Protein AF-K1U4J0-F1 (afdb_monomer)

pLDDT: mean 84.81, std 13.86, range [31.2, 97.44]

Structure (mmCIF, N/CA/C/O backbone):
data_AF-K1U4J0-F1
#
_entry.id   AF-K1U4J0-F1
#
loop_
_atom_site.group_PDB
_atom_site.id
_atom_site.type_symbol
_atom_site.label_atom_id
_atom_site.label_alt_id
_atom_site.label_comp_id
_atom_site.label_asym_id
_atom_site.label_entity_id
_atom_site.label_seq_id
_atom_site.pdbx_PDB_ins_code
_atom_site.Cartn_x
_atom_site.Cartn_y
_atom_site.Cartn_z
_atom_site.occupancy
_atom_site.B_iso_or_equiv
_atom_site.auth_seq_id
_atom_site.auth_comp_id
_atom_site.auth_asym_id
_atom_site.auth_atom_id
_atom_site.pdbx_PDB_model_num
ATOM 1 N N . MET A 1 1 ? -18.553 -12.440 -24.666 1.00 35.75 1 MET A N 1
ATOM 2 C CA . MET A 1 1 ? -19.115 -11.118 -25.011 1.00 35.75 1 MET A CA 1
ATOM 3 C C . MET A 1 1 ? -19.117 -10.338 -23.705 1.00 35.75 1 MET A C 1
ATOM 5 O O . MET A 1 1 ? -19.821 -10.775 -22.816 1.00 35.75 1 MET A O 1
ATOM 9 N N . GLU A 1 2 ? -18.285 -9.355 -23.388 1.00 31.20 2 GLU A N 1
ATOM 10 C CA . GLU A 1 2 ? -17.299 -8.506 -24.063 1.00 31.20 2 GLU A CA 1
ATOM 11 C C . GLU A 1 2 ? -16.023 -8.535 -23.201 1.00 31.20 2 GLU A C 1
ATOM 13 O O . GLU A 1 2 ? -16.055 -8.133 -22.043 1.00 31.20 2 GLU A O 1
ATOM 18 N N . THR A 1 3 ? -14.895 -9.012 -23.726 1.00 36.88 3 THR A N 1
ATOM 19 C CA . THR A 1 3 ? -13.578 -8.760 -23.119 1.00 36.88 3 THR A CA 1
ATOM 20 C C . THR A 1 3 ? -13.053 -7.450 -23.689 1.00 36.88 3 THR A C 1
ATOM 22 O O . THR A 1 3 ? -12.068 -7.409 -24.423 1.00 36.88 3 THR A O 1
ATOM 25 N N . THR A 1 4 ? -13.721 -6.345 -23.367 1.00 39.62 4 THR A N 1
ATOM 26 C CA . THR A 1 4 ? -13.048 -5.049 -23.341 1.00 39.62 4 THR A CA 1
ATOM 27 C C . THR A 1 4 ? -12.045 -5.138 -22.199 1.00 39.62 4 THR A C 1
ATOM 29 O O . THR A 1 4 ? -12.326 -4.788 -21.055 1.00 39.62 4 THR A O 1
ATOM 32 N N . LEU A 1 5 ? -10.861 -5.685 -22.504 1.00 46.03 5 LEU A N 1
ATOM 33 C CA . LEU A 1 5 ? -9.638 -5.342 -21.797 1.00 46.03 5 LEU A CA 1
ATOM 34 C C . LEU A 1 5 ? -9.670 -3.821 -21.704 1.00 46.03 5 LEU A C 1
ATOM 36 O O . LEU A 1 5 ? -9.449 -3.135 -22.702 1.00 46.03 5 LEU A O 1
ATOM 40 N N . ASN A 1 6 ? -10.034 -3.295 -20.535 1.00 47.97 6 ASN A N 1
ATOM 41 C CA . ASN A 1 6 ? -9.838 -1.897 -20.201 1.00 47.97 6 ASN A CA 1
ATOM 42 C C . ASN A 1 6 ? -8.319 -1.700 -20.181 1.00 47.97 6 ASN A C 1
ATOM 44 O O . ASN A 1 6 ? -7.683 -1.698 -19.125 1.00 47.97 6 ASN A O 1
ATOM 48 N N . ASN A 1 7 ? -7.728 -1.599 -21.373 1.00 54.22 7 ASN A N 1
ATOM 49 C CA . ASN A 1 7 ? -6.376 -1.145 -21.629 1.00 54.22 7 ASN A CA 1
ATOM 50 C C . ASN A 1 7 ? -6.365 0.337 -21.260 1.00 54.22 7 ASN A C 1
ATOM 52 O O . ASN A 1 7 ? -6.353 1.220 -22.114 1.00 54.22 7 ASN A O 1
ATOM 56 N N . LYS A 1 8 ? -6.455 0.624 -19.959 1.00 61.53 8 LYS A N 1
ATOM 57 C CA . LYS A 1 8 ? -6.056 1.920 -19.440 1.00 61.53 8 LYS A CA 1
ATOM 58 C C . LYS A 1 8 ? -4.558 1.996 -19.662 1.00 61.53 8 LYS A C 1
ATOM 60 O O . LYS A 1 8 ? -3.786 1.387 -18.932 1.00 61.53 8 LYS A O 1
ATOM 65 N N . PHE A 1 9 ? -4.183 2.720 -20.700 1.00 78.62 9 PHE A N 1
ATOM 66 C CA . PHE A 1 9 ? -2.838 3.231 -20.856 1.00 78.62 9 PHE A CA 1
ATOM 67 C C . PHE A 1 9 ? -2.537 4.163 -19.684 1.00 78.62 9 PHE A C 1
ATOM 69 O O . PHE A 1 9 ? -3.413 4.917 -19.244 1.00 78.62 9 PHE A O 1
ATOM 76 N N . PHE A 1 10 ? -1.317 4.102 -19.162 1.00 84.88 10 PHE A N 1
ATOM 77 C CA . PHE A 1 10 ? -0.914 5.003 -18.094 1.00 84.88 10 PHE A CA 1
ATOM 78 C C . PHE A 1 10 ? -0.383 6.309 -18.684 1.00 84.88 10 PHE A C 1
ATOM 80 O O . PHE A 1 10 ? 0.575 6.319 -19.446 1.00 84.88 10 PHE A O 1
ATOM 87 N N . ASP A 1 11 ? -0.960 7.431 -18.263 1.00 85.25 11 ASP A N 1
ATOM 88 C CA . ASP A 1 11 ? -0.464 8.774 -18.569 1.00 85.25 11 ASP A CA 1
ATOM 89 C C . ASP A 1 11 ? 0.007 9.511 -17.300 1.00 85.25 11 ASP A C 1
ATOM 91 O O . ASP A 1 11 ? -0.717 10.307 -16.690 1.00 85.25 11 ASP A O 1
ATOM 95 N N . PHE A 1 12 ? 1.249 9.228 -16.890 1.00 86.44 12 PHE A N 1
ATOM 96 C CA . PHE A 1 12 ? 1.871 9.880 -15.729 1.00 86.44 12 PHE A CA 1
ATOM 97 C C . PHE A 1 12 ? 2.374 11.305 -16.022 1.00 86.44 12 PHE A C 1
ATOM 99 O O . PHE A 1 12 ? 2.827 12.007 -15.109 1.00 86.44 12 PHE A O 1
ATOM 106 N N . GLU A 1 13 ? 2.301 11.749 -17.280 1.00 83.06 13 GLU A N 1
ATOM 107 C CA . GLU A 1 13 ? 2.591 13.132 -17.665 1.00 83.06 13 GLU A CA 1
ATOM 108 C C . GLU A 1 13 ? 1.403 14.034 -17.330 1.00 83.06 13 GLU A C 1
ATOM 110 O O . GLU A 1 13 ? 1.594 15.120 -16.768 1.00 83.06 13 GLU A O 1
ATOM 115 N N . LYS A 1 14 ? 0.183 13.546 -17.592 1.00 85.88 14 LYS A N 1
ATOM 116 C CA . LYS A 1 14 ? -1.076 14.231 -17.282 1.00 85.88 14 LYS A CA 1
ATOM 117 C C . LYS A 1 14 ? -1.431 14.183 -15.796 1.00 85.88 14 LYS A C 1
ATOM 119 O O . LYS A 1 14 ? -1.853 15.199 -15.245 1.00 85.88 14 LYS A O 1
ATOM 124 N N . ALA A 1 15 ? -1.257 13.035 -15.139 1.00 87.62 15 ALA A N 1
ATOM 125 C CA . ALA A 1 15 ? -1.583 12.865 -13.724 1.00 87.62 15 ALA A CA 1
ATOM 126 C C . ALA A 1 15 ? -0.438 12.200 -12.955 1.00 87.62 15 ALA A C 1
ATOM 128 O O . ALA A 1 15 ? 0.022 11.116 -13.295 1.00 87.62 15 ALA A O 1
ATOM 129 N N . LYS A 1 16 ? -0.001 12.821 -11.851 1.00 89.19 16 LYS A N 1
ATOM 130 C CA . LYS A 1 16 ? 1.068 12.253 -11.009 1.00 89.19 16 LYS A CA 1
ATOM 131 C C . LYS A 1 16 ? 0.661 10.943 -10.333 1.00 89.19 16 LYS A C 1
ATOM 133 O O . LYS A 1 16 ? 1.538 10.182 -9.946 1.00 89.19 16 LYS A O 1
ATOM 138 N N . VAL A 1 17 ? -0.635 10.708 -10.162 1.00 92.44 17 VAL A N 1
ATOM 139 C CA . VAL A 1 17 ? -1.198 9.511 -9.538 1.00 92.44 17 VAL A CA 1
ATOM 140 C C . VAL A 1 17 ? -2.169 8.879 -10.518 1.00 92.44 17 VAL A C 1
ATOM 142 O O . VAL A 1 17 ? -2.976 9.589 -11.118 1.00 92.44 17 VAL A O 1
ATOM 145 N N . GLN A 1 18 ? -2.087 7.562 -10.675 1.00 92.81 18 GLN A N 1
ATOM 146 C CA . GLN A 1 18 ? -3.020 6.806 -11.500 1.00 92.81 18 GLN A CA 1
ATOM 147 C C . GLN A 1 18 ? -3.462 5.535 -10.800 1.00 92.81 18 GLN A C 1
ATOM 149 O O . GLN A 1 18 ? -2.639 4.741 -10.344 1.00 92.81 18 GLN A O 1
ATOM 154 N N . THR A 1 19 ? -4.776 5.359 -10.749 1.00 92.88 19 THR A N 1
ATOM 155 C CA . THR A 1 19 ? -5.436 4.171 -10.218 1.00 92.88 19 THR A CA 1
ATOM 156 C C . THR A 1 19 ? -5.349 3.024 -11.220 1.00 92.88 19 THR A C 1
ATOM 158 O O . THR A 1 19 ? -5.542 3.233 -12.423 1.00 92.88 19 THR A O 1
ATOM 161 N N . LEU A 1 20 ? -5.099 1.816 -10.727 1.00 93.38 20 LEU A N 1
ATOM 162 C CA . LEU A 1 20 ? -4.977 0.593 -11.515 1.00 93.38 20 LEU A CA 1
ATOM 163 C C . LEU A 1 20 ? -5.610 -0.599 -10.795 1.00 93.38 20 LEU A C 1
ATOM 165 O O . LEU 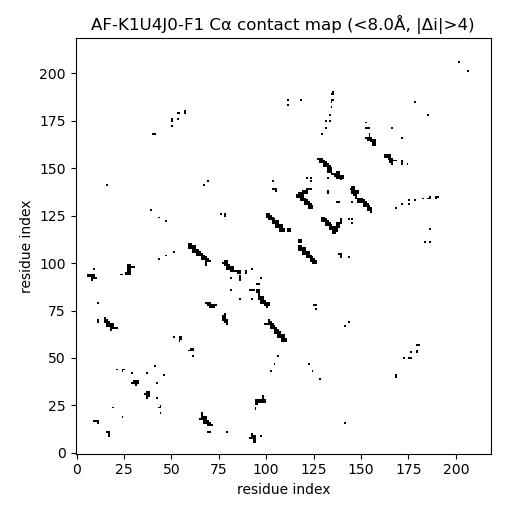A 1 20 ? -5.779 -0.582 -9.580 1.00 93.38 20 LEU A O 1
ATOM 169 N N . SER A 1 21 ? -5.954 -1.643 -11.544 1.00 92.69 21 SER A N 1
ATOM 170 C CA . SER A 1 21 ? -6.406 -2.914 -10.968 1.00 92.69 21 SER A CA 1
ATOM 171 C C . SER A 1 21 ? -5.230 -3.834 -10.620 1.00 92.69 21 SER A C 1
ATOM 173 O O . SER A 1 21 ? -4.111 -3.655 -11.108 1.00 92.69 21 SER A O 1
ATOM 175 N N . LEU A 1 22 ? -5.484 -4.866 -9.807 1.00 91.81 22 LEU A N 1
ATOM 176 C CA . LEU A 1 22 ? -4.489 -5.910 -9.52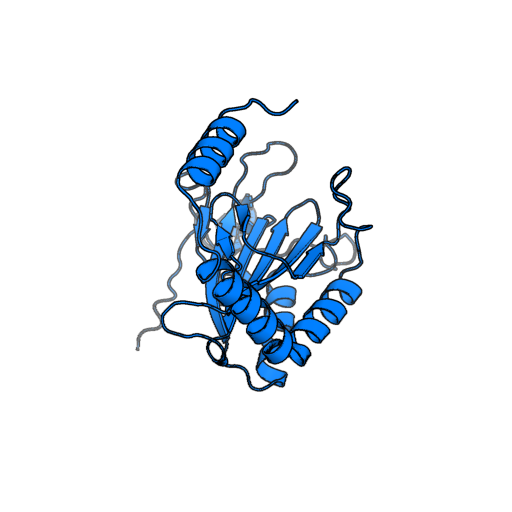8 1.00 91.81 22 L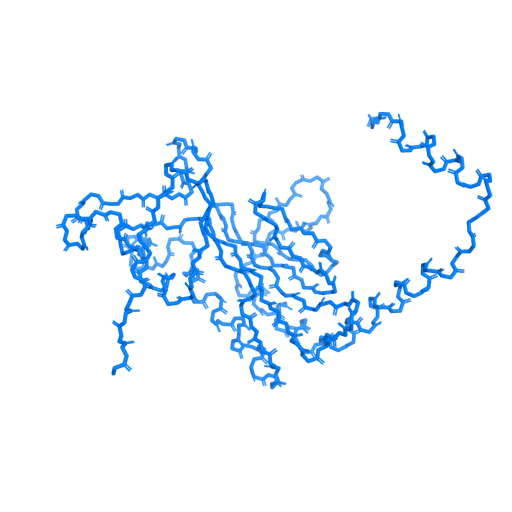EU A CA 1
ATOM 177 C C . LEU A 1 22 ? -4.031 -6.639 -10.801 1.00 91.81 22 LEU A C 1
ATOM 179 O O . LEU A 1 22 ? -2.850 -6.946 -10.927 1.00 91.81 22 LEU A O 1
ATOM 183 N N . ASP A 1 23 ? -4.942 -6.875 -11.752 1.00 91.44 23 ASP A N 1
ATOM 184 C CA . ASP A 1 23 ? -4.617 -7.470 -13.058 1.00 91.44 23 ASP A CA 1
ATOM 185 C C . ASP A 1 23 ? -3.649 -6.586 -13.856 1.00 91.44 23 ASP A C 1
ATOM 187 O O . ASP A 1 23 ? -2.631 -7.053 -14.366 1.00 91.44 23 ASP A O 1
ATOM 191 N N . GLN A 1 24 ? -3.912 -5.277 -13.890 1.00 91.19 24 GLN A N 1
ATOM 192 C CA . GLN A 1 24 ? -3.018 -4.319 -14.534 1.00 91.19 24 GLN A CA 1
ATOM 193 C C . GLN A 1 24 ? -1.655 -4.293 -13.845 1.00 91.19 24 GLN A C 1
ATOM 195 O O . GLN A 1 24 ? -0.635 -4.351 -14.525 1.00 91.19 24 GLN A O 1
ATOM 200 N N . LEU A 1 25 ? -1.616 -4.279 -12.508 1.00 92.56 25 LEU A N 1
ATOM 201 C CA . LEU A 1 25 ? -0.361 -4.322 -11.758 1.00 92.56 25 LEU A CA 1
ATOM 202 C C . LEU A 1 25 ? 0.457 -5.582 -12.088 1.00 92.56 25 LEU A C 1
ATOM 204 O O . LEU A 1 25 ? 1.668 -5.480 -12.271 1.00 92.56 25 LEU A O 1
ATOM 208 N N . ALA A 1 26 ? -0.185 -6.747 -12.218 1.00 92.25 26 ALA A N 1
ATOM 209 C CA . ALA A 1 26 ? 0.479 -8.007 -12.564 1.00 92.25 26 ALA A CA 1
ATOM 210 C C . ALA A 1 26 ? 1.146 -7.987 -13.951 1.00 92.25 26 ALA A C 1
ATOM 212 O O . ALA A 1 26 ? 2.154 -8.665 -14.161 1.00 92.25 26 ALA A O 1
ATOM 213 N N . ARG A 1 27 ? 0.584 -7.208 -14.883 1.00 91.44 27 ARG A N 1
ATOM 214 C CA . ARG A 1 27 ? 1.066 -7.051 -16.263 1.00 91.44 27 ARG A CA 1
ATOM 215 C C . ARG A 1 27 ? 2.193 -6.029 -16.408 1.00 91.44 27 ARG A C 1
ATOM 217 O O . ARG A 1 27 ? 2.857 -6.028 -17.439 1.00 91.44 27 ARG A O 1
ATOM 224 N N . THR A 1 28 ? 2.414 -5.169 -15.412 1.00 91.56 28 THR A N 1
ATOM 225 C CA . THR A 1 28 ? 3.496 -4.170 -15.454 1.00 91.56 28 THR A CA 1
ATOM 226 C C . THR A 1 28 ? 4.877 -4.811 -15.560 1.00 91.56 28 THR A C 1
ATOM 228 O O . THR A 1 28 ? 5.091 -5.964 -15.172 1.00 91.56 28 THR A O 1
ATOM 231 N N . HIS A 1 29 ? 5.839 -4.055 -16.089 1.00 89.50 29 HIS A N 1
ATOM 232 C CA . HIS A 1 29 ? 7.190 -4.559 -16.278 1.00 89.50 29 HIS A CA 1
ATOM 233 C C . HIS A 1 29 ? 7.870 -4.842 -14.933 1.00 89.50 29 HIS A C 1
ATOM 235 O O . HIS A 1 29 ? 7.925 -3.986 -14.045 1.00 89.50 29 HIS A O 1
ATOM 241 N N . LYS A 1 30 ? 8.432 -6.046 -14.797 1.00 89.38 30 LYS A N 1
ATOM 242 C CA . LYS A 1 30 ? 9.119 -6.490 -13.580 1.00 89.38 30 LYS A CA 1
ATOM 243 C C . LYS A 1 30 ? 10.548 -5.963 -13.547 1.00 89.38 30 LYS A C 1
ATOM 245 O O . LYS A 1 30 ? 11.280 -6.071 -14.524 1.00 89.38 30 LYS A O 1
ATOM 250 N N . GLU A 1 31 ? 10.949 -5.418 -12.404 1.00 85.12 31 GLU A N 1
ATOM 251 C CA . GLU A 1 31 ? 12.317 -4.961 -12.176 1.00 85.12 31 GLU A CA 1
ATOM 252 C C . GLU A 1 31 ? 13.102 -6.025 -11.400 1.00 85.12 31 GLU A C 1
ATOM 254 O O . GLU A 1 31 ? 12.820 -6.293 -10.225 1.00 85.12 31 GLU A O 1
ATOM 259 N N . ASN A 1 32 ? 14.086 -6.626 -12.073 1.00 88.75 32 ASN A N 1
ATOM 260 C CA . ASN A 1 32 ? 14.849 -7.761 -11.563 1.00 88.75 32 ASN A CA 1
ATOM 261 C C . ASN A 1 32 ? 16.313 -7.384 -11.307 1.00 88.75 32 ASN A C 1
ATOM 263 O O . ASN A 1 32 ? 16.862 -6.493 -11.955 1.00 88.75 32 ASN A O 1
ATOM 267 N N . ASP A 1 33 ? 16.951 -8.084 -10.375 1.00 85.19 33 ASP A N 1
ATOM 268 C CA . ASP A 1 33 ? 18.395 -8.046 -10.173 1.00 85.19 33 ASP A CA 1
ATOM 269 C C . ASP A 1 33 ? 19.149 -8.883 -11.229 1.00 85.19 33 ASP A C 1
ATOM 271 O O . ASP A 1 33 ? 18.555 -9.522 -12.103 1.00 85.19 33 ASP A O 1
ATOM 275 N N . ILE A 1 34 ? 20.483 -8.905 -11.134 1.00 80.56 34 ILE A N 1
ATOM 276 C CA . ILE A 1 34 ? 21.361 -9.660 -12.048 1.00 80.56 34 ILE A CA 1
ATOM 277 C C . ILE A 1 34 ? 21.126 -11.181 -12.022 1.00 80.56 34 ILE A C 1
ATOM 279 O O . ILE A 1 34 ? 21.572 -11.881 -12.927 1.00 80.56 34 ILE A O 1
ATOM 283 N N . TYR A 1 35 ? 20.440 -11.693 -10.998 1.00 81.19 35 TYR A N 1
ATOM 284 C CA . TYR A 1 35 ? 20.107 -13.105 -10.823 1.00 81.19 35 TYR A CA 1
ATOM 285 C C . TYR A 1 35 ? 18.641 -13.407 -11.180 1.00 81.19 35 TYR A C 1
ATOM 287 O O . TYR A 1 35 ? 18.184 -14.532 -10.971 1.00 81.19 35 TYR A O 1
ATOM 295 N N . GLY A 1 36 ? 17.894 -12.429 -11.707 1.00 81.62 36 GLY A N 1
ATOM 296 C CA . GLY A 1 36 ? 16.490 -12.583 -12.089 1.00 81.62 36 GLY A CA 1
ATOM 297 C C . GLY A 1 36 ? 15.501 -12.552 -10.916 1.00 81.62 36 GLY A C 1
ATOM 298 O O . GLY A 1 36 ? 14.338 -12.913 -11.098 1.00 81.62 36 GLY A O 1
ATOM 299 N N . LYS A 1 37 ? 15.932 -12.143 -9.719 1.00 86.19 37 LYS A N 1
ATOM 300 C CA . LYS A 1 37 ? 15.071 -11.986 -8.535 1.00 86.19 37 LYS A CA 1
ATOM 301 C C . LYS A 1 37 ? 14.504 -10.566 -8.461 1.00 86.19 37 LYS A C 1
ATOM 303 O O . LYS A 1 37 ? 15.107 -9.657 -9.025 1.00 86.19 37 LYS A O 1
ATOM 308 N N . PRO A 1 38 ? 13.385 -10.332 -7.749 1.00 86.56 38 PRO A N 1
ATOM 309 C CA . PRO A 1 38 ? 12.850 -8.984 -7.586 1.00 86.56 38 PRO A CA 1
ATOM 310 C C . PRO A 1 38 ? 13.901 -8.047 -6.983 1.00 86.56 38 PRO A C 1
ATOM 312 O O . PRO A 1 38 ? 14.454 -8.347 -5.922 1.00 86.56 38 PRO A O 1
ATOM 315 N N . LEU A 1 39 ? 14.122 -6.879 -7.596 1.00 83.88 39 LEU A N 1
ATOM 316 C CA . LEU A 1 39 ? 15.152 -5.925 -7.152 1.00 83.88 39 LEU A CA 1
ATOM 317 C C . LEU A 1 39 ? 14.983 -5.502 -5.679 1.00 83.88 39 LEU A C 1
ATOM 319 O O . LEU A 1 39 ? 15.946 -5.154 -4.998 1.00 83.88 39 LEU A O 1
ATOM 323 N N . ARG A 1 40 ? 13.745 -5.525 -5.176 1.00 81.12 40 ARG A N 1
ATOM 324 C CA . ARG A 1 40 ? 13.382 -5.154 -3.799 1.00 81.12 40 ARG A CA 1
ATOM 325 C C . ARG A 1 40 ? 12.948 -6.343 -2.944 1.00 81.12 40 ARG A C 1
ATOM 327 O O . ARG A 1 40 ? 12.229 -6.161 -1.971 1.00 81.12 40 ARG A O 1
ATOM 334 N N . GLY A 1 41 ? 13.364 -7.554 -3.304 1.00 85.38 41 GLY A N 1
ATOM 335 C CA . GLY A 1 41 ? 13.077 -8.785 -2.563 1.00 85.38 41 GLY A CA 1
ATOM 336 C C . GLY A 1 41 ? 11.689 -9.383 -2.818 1.00 85.38 41 GLY A C 1
ATOM 337 O O . GLY A 1 41 ? 11.554 -10.601 -2.766 1.00 85.38 41 GLY A O 1
ATOM 338 N N . ILE A 1 42 ? 10.681 -8.572 -3.158 1.00 91.94 42 ILE A N 1
ATOM 339 C CA . ILE A 1 42 ? 9.334 -9.027 -3.539 1.00 91.94 42 ILE A CA 1
ATOM 340 C C . ILE A 1 42 ? 8.732 -8.116 -4.619 1.00 91.94 42 ILE A C 1
ATOM 342 O O . ILE A 1 42 ? 9.002 -6.912 -4.637 1.00 91.94 42 ILE A O 1
ATOM 346 N N . TYR A 1 43 ? 7.926 -8.670 -5.530 1.00 93.19 43 TYR A N 1
ATOM 347 C CA . TYR A 1 43 ? 7.141 -7.863 -6.470 1.00 93.19 43 TYR A CA 1
ATOM 348 C C . TYR A 1 43 ? 5.907 -7.269 -5.776 1.00 93.19 43 TYR A C 1
ATOM 350 O O . TYR A 1 43 ? 5.319 -7.889 -4.892 1.00 93.19 43 TYR A O 1
ATOM 358 N N . HIS A 1 44 ? 5.470 -6.088 -6.222 1.00 92.50 44 HIS A N 1
ATOM 359 C CA . HIS A 1 44 ? 4.280 -5.409 -5.695 1.00 92.50 44 HIS A CA 1
ATOM 360 C C . HIS A 1 44 ? 3.042 -6.314 -5.693 1.00 92.50 44 HIS A C 1
ATOM 362 O O . HIS A 1 44 ? 2.362 -6.440 -4.680 1.00 92.50 44 HIS A O 1
ATOM 368 N N . TYR A 1 45 ? 2.782 -6.971 -6.824 1.00 93.88 45 TYR A N 1
ATOM 369 C CA . TYR A 1 45 ? 1.643 -7.867 -6.991 1.00 93.88 45 TYR A CA 1
ATOM 370 C C . TYR A 1 45 ? 1.691 -9.067 -6.032 1.00 93.88 45 TYR A C 1
ATOM 372 O O . TYR A 1 45 ? 0.686 -9.385 -5.400 1.00 93.88 45 TYR A O 1
ATOM 380 N N . ASP A 1 46 ? 2.864 -9.684 -5.859 1.00 93.94 46 ASP A N 1
ATOM 381 C CA . ASP A 1 46 ? 3.030 -10.837 -4.969 1.00 93.94 46 ASP A CA 1
ATOM 382 C C . ASP A 1 46 ? 2.783 -10.464 -3.506 1.00 93.94 46 ASP A C 1
ATOM 384 O O . ASP A 1 46 ? 2.135 -11.220 -2.785 1.00 93.94 46 ASP A O 1
ATOM 388 N N . LEU A 1 47 ? 3.260 -9.292 -3.072 1.00 94.38 47 LEU A N 1
ATOM 389 C CA . LEU A 1 47 ? 3.019 -8.789 -1.719 1.00 94.38 47 LEU A CA 1
ATOM 390 C C . LEU A 1 47 ? 1.518 -8.623 -1.447 1.00 94.38 47 LEU A C 1
ATOM 392 O O . LEU A 1 47 ? 1.016 -9.115 -0.437 1.00 94.38 47 LEU A O 1
ATOM 396 N N . LEU A 1 48 ? 0.798 -7.952 -2.353 1.00 95.88 48 LEU A N 1
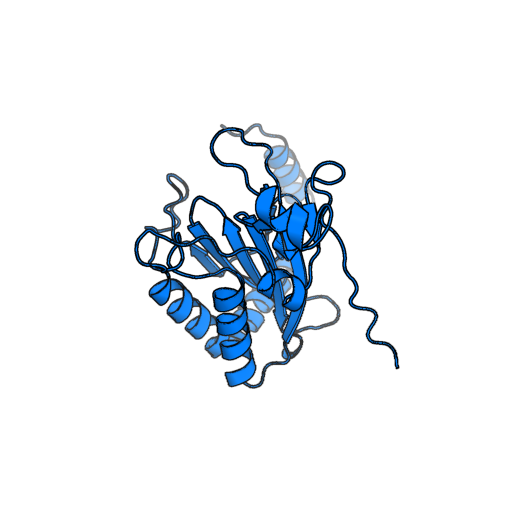ATOM 397 C CA . LEU A 1 48 ? -0.638 -7.713 -2.195 1.00 95.88 48 LEU A CA 1
ATOM 398 C C . LEU A 1 48 ? -1.428 -9.025 -2.207 1.00 95.88 48 LEU A C 1
ATOM 400 O O . LEU A 1 48 ? -2.290 -9.220 -1.354 1.00 95.88 48 LEU A O 1
ATOM 404 N N . ASN A 1 49 ? -1.097 -9.954 -3.105 1.00 95.56 49 ASN A N 1
ATOM 405 C CA . ASN A 1 49 ? -1.737 -11.267 -3.150 1.00 95.56 49 ASN A CA 1
ATOM 406 C C . ASN A 1 49 ? -1.482 -12.103 -1.897 1.00 95.56 49 ASN A C 1
ATOM 408 O O . ASN A 1 49 ? -2.385 -12.806 -1.453 1.00 95.56 49 ASN A O 1
ATOM 412 N N . GLN A 1 50 ? -0.279 -12.045 -1.321 1.00 96.12 50 GLN A N 1
ATOM 413 C CA . GLN A 1 50 ? 0.003 -12.740 -0.065 1.00 96.12 50 GLN A CA 1
ATOM 414 C C . GLN A 1 50 ? -0.847 -12.178 1.073 1.00 96.12 50 GLN A C 1
ATOM 416 O O . GLN A 1 50 ? -1.457 -12.952 1.804 1.00 96.12 50 GLN A O 1
ATOM 421 N N . ILE A 1 51 ? -0.954 -10.851 1.182 1.00 95.88 51 ILE A N 1
ATOM 422 C CA . ILE A 1 51 ? -1.785 -10.196 2.200 1.00 95.88 51 ILE A CA 1
ATOM 423 C C . ILE A 1 51 ? -3.269 -10.545 2.010 1.00 95.88 51 ILE A C 1
ATOM 425 O O . ILE A 1 51 ? -3.927 -10.969 2.957 1.00 95.88 51 ILE A O 1
ATOM 429 N N . ILE A 1 52 ? -3.790 -10.440 0.783 1.00 96.06 52 ILE A N 1
ATOM 430 C CA . ILE A 1 52 ? -5.174 -10.825 0.459 1.00 96.06 52 ILE A CA 1
ATOM 431 C C . ILE A 1 52 ? -5.400 -12.311 0.767 1.00 96.06 52 ILE A C 1
ATOM 433 O O . ILE A 1 52 ? -6.403 -12.677 1.373 1.00 96.06 52 ILE A O 1
ATOM 437 N N . GLY A 1 53 ? -4.442 -13.171 0.415 1.00 96.69 53 GLY A N 1
ATOM 438 C CA . GLY A 1 53 ? -4.479 -14.599 0.715 1.00 96.69 53 GLY A CA 1
ATOM 439 C C . GLY A 1 53 ? -4.527 -14.898 2.215 1.00 96.69 53 GLY A C 1
ATOM 440 O O . GLY A 1 53 ? -5.262 -15.794 2.625 1.00 96.69 53 GLY A O 1
ATOM 441 N N . MET A 1 54 ? -3.808 -14.136 3.046 1.00 96.38 54 MET A N 1
ATOM 442 C CA . MET A 1 54 ? -3.867 -14.262 4.509 1.00 96.38 54 MET A CA 1
ATOM 443 C C . MET A 1 54 ? -5.247 -13.904 5.063 1.00 96.38 54 MET A C 1
ATOM 445 O O . MET A 1 54 ? -5.752 -14.619 5.928 1.00 96.38 54 MET A O 1
ATOM 449 N N . CYS A 1 55 ? -5.870 -12.839 4.555 1.00 95.69 55 CYS A N 1
ATOM 450 C CA . CYS A 1 55 ? -7.231 -12.466 4.938 1.00 95.69 55 CYS A CA 1
ATOM 451 C C . CYS A 1 55 ? -8.251 -13.530 4.505 1.00 95.69 55 CYS A C 1
ATOM 453 O O . CYS A 1 55 ? -9.053 -13.988 5.319 1.00 95.69 55 CYS A O 1
ATOM 455 N N . ASN A 1 56 ? -8.164 -13.999 3.257 1.00 95.50 56 ASN A N 1
ATOM 456 C CA . ASN A 1 56 ? -9.040 -15.049 2.733 1.00 95.50 56 ASN A CA 1
ATOM 457 C C . ASN A 1 56 ? -8.886 -16.362 3.519 1.00 95.50 56 ASN A C 1
ATOM 459 O O . ASN A 1 56 ? -9.867 -17.060 3.754 1.00 95.50 56 ASN A O 1
ATOM 463 N N . ALA A 1 57 ? -7.676 -16.688 3.987 1.00 96.25 57 ALA A N 1
ATOM 464 C CA . ALA A 1 57 ? -7.429 -17.860 4.828 1.00 96.25 57 ALA A CA 1
ATOM 465 C C . ALA A 1 57 ? -8.107 -17.779 6.210 1.00 96.25 57 ALA A C 1
ATOM 467 O O . ALA A 1 57 ? -8.296 -18.811 6.851 1.00 96.25 57 ALA A O 1
ATOM 468 N N . GLN A 1 58 ? -8.472 -16.580 6.678 1.00 95.06 58 GLN A N 1
ATOM 469 C CA . GLN A 1 58 ? -9.312 -16.379 7.866 1.00 95.06 58 GLN A CA 1
ATOM 470 C C . GLN A 1 58 ? -10.815 -16.292 7.535 1.00 95.06 58 GLN A C 1
ATOM 472 O O . GLN A 1 58 ? -11.619 -16.067 8.435 1.00 95.06 58 GLN A O 1
ATOM 477 N N . ASN A 1 59 ? -11.207 -16.526 6.275 1.00 95.19 59 ASN A N 1
ATOM 478 C CA . ASN A 1 59 ? -12.569 -16.353 5.753 1.00 95.19 59 ASN A CA 1
ATOM 479 C C . ASN A 1 59 ? -13.087 -14.914 5.879 1.00 95.19 59 ASN A C 1
ATOM 481 O O . ASN A 1 59 ? -14.265 -14.698 6.159 1.00 95.19 59 ASN A O 1
ATOM 485 N N . TYR A 1 60 ? -12.201 -13.935 5.702 1.00 95.81 60 TYR A N 1
ATOM 486 C CA . TYR A 1 60 ? -12.613 -12.546 5.577 1.00 95.81 60 TYR A CA 1
ATOM 487 C C . TYR A 1 60 ? -12.954 -12.199 4.126 1.00 95.81 60 TYR A C 1
ATOM 489 O O . TYR A 1 60 ? -12.256 -12.604 3.198 1.00 95.81 60 TYR A O 1
ATOM 497 N N . ASP A 1 61 ? -14.007 -11.410 3.959 1.00 95.19 61 ASP A N 1
ATOM 498 C CA . ASP A 1 61 ? -14.420 -10.761 2.728 1.00 95.19 61 ASP A CA 1
ATOM 499 C C . ASP A 1 61 ? -13.561 -9.514 2.513 1.00 95.19 61 ASP A C 1
ATOM 501 O O . ASP A 1 61 ? -13.552 -8.575 3.318 1.00 95.19 61 ASP A O 1
ATOM 505 N N . VAL A 1 62 ? -12.801 -9.529 1.421 1.00 95.06 62 VAL A N 1
ATOM 506 C CA . VAL A 1 62 ? -11.786 -8.520 1.132 1.00 95.06 62 VAL A CA 1
ATOM 507 C C . VAL A 1 62 ? -12.041 -7.875 -0.215 1.00 95.06 62 VAL A C 1
ATOM 509 O O . VAL A 1 62 ? -12.216 -8.560 -1.222 1.00 95.06 62 VAL A O 1
ATOM 512 N N . GLU A 1 63 ? -11.963 -6.549 -0.247 1.00 94.38 63 GLU A N 1
ATOM 513 C CA . GLU A 1 63 ? -11.968 -5.769 -1.478 1.00 94.38 63 GLU A CA 1
ATOM 514 C C . GLU A 1 63 ? -10.715 -4.893 -1.576 1.00 94.38 63 GLU A C 1
ATOM 516 O O . GLU A 1 63 ? -10.230 -4.338 -0.590 1.00 94.38 63 GLU A O 1
ATOM 521 N N . VAL A 1 64 ? -10.173 -4.738 -2.783 1.00 94.50 64 VAL A N 1
ATOM 522 C CA . VAL A 1 64 ? -9.166 -3.701 -3.039 1.00 94.50 64 VAL A CA 1
ATOM 523 C C . VAL A 1 64 ? -9.917 -2.402 -3.297 1.00 94.50 64 VAL A C 1
ATOM 525 O O . VAL A 1 64 ? -10.340 -2.144 -4.421 1.00 94.50 64 VAL A O 1
ATOM 528 N N . TYR A 1 65 ? -10.112 -1.621 -2.236 1.00 92.88 65 TYR A N 1
ATOM 529 C CA . TYR A 1 65 ? -10.866 -0.369 -2.271 1.00 92.88 65 TYR A CA 1
ATOM 530 C C . TYR A 1 65 ? -10.207 0.670 -3.184 1.00 92.88 65 TYR A C 1
ATOM 532 O O . TYR A 1 65 ? -10.873 1.324 -3.984 1.00 92.88 65 TYR A O 1
ATOM 540 N N . ASP A 1 66 ? -8.885 0.808 -3.081 1.00 94.50 66 ASP A N 1
ATOM 541 C CA . ASP A 1 66 ? -8.113 1.705 -3.936 1.00 94.50 66 ASP A CA 1
ATOM 542 C C . ASP A 1 66 ? -6.716 1.129 -4.172 1.00 94.50 66 ASP A C 1
ATOM 544 O O . ASP A 1 66 ? -6.080 0.609 -3.256 1.00 94.50 66 ASP A O 1
ATOM 548 N N . LEU A 1 67 ? -6.233 1.212 -5.405 1.00 96.12 67 LEU A N 1
ATOM 549 C CA . LEU A 1 67 ? -4.899 0.773 -5.797 1.00 96.12 67 LEU A CA 1
ATOM 550 C C . LEU A 1 67 ? -4.373 1.759 -6.823 1.00 96.12 67 LEU A C 1
ATOM 552 O O . LEU A 1 67 ? -4.960 1.934 -7.889 1.00 96.12 67 LEU A O 1
ATOM 556 N N . PHE A 1 68 ? -3.258 2.408 -6.515 1.00 95.38 68 PHE A N 1
ATOM 557 C CA . PHE A 1 68 ? -2.699 3.445 -7.367 1.00 95.38 68 PHE A CA 1
ATOM 558 C C . PHE A 1 68 ? -1.177 3.445 -7.352 1.00 95.38 68 PHE A C 1
ATOM 560 O O . PHE A 1 68 ? -0.526 3.025 -6.394 1.00 95.38 68 PHE A O 1
ATOM 567 N N . ALA A 1 69 ? -0.600 3.961 -8.430 1.00 94.94 69 ALA A N 1
ATOM 568 C CA . ALA A 1 69 ? 0.822 4.230 -8.534 1.00 94.94 69 ALA A CA 1
ATOM 569 C C . ALA A 1 69 ? 1.082 5.730 -8.638 1.00 94.94 69 ALA A C 1
ATOM 571 O O . ALA A 1 69 ? 0.232 6.487 -9.115 1.00 94.94 69 ALA A O 1
ATOM 572 N N . ALA A 1 70 ? 2.257 6.165 -8.180 1.00 93.19 70 ALA A N 1
ATOM 573 C CA . ALA A 1 70 ? 2.594 7.583 -8.121 1.00 93.19 70 ALA A CA 1
ATOM 574 C C . ALA A 1 70 ? 3.963 7.910 -8.728 1.00 93.19 70 ALA A C 1
ATOM 576 O O . ALA A 1 70 ? 4.989 7.320 -8.387 1.00 93.19 70 ALA A O 1
ATOM 577 N N . GLN A 1 71 ? 3.993 8.943 -9.565 1.00 88.88 71 GLN A N 1
ATOM 578 C CA . GLN A 1 71 ? 5.200 9.539 -10.115 1.00 88.88 71 GLN A CA 1
ATOM 579 C C . GLN A 1 71 ? 5.597 10.777 -9.297 1.00 88.88 71 GLN A C 1
ATOM 581 O O . GLN A 1 71 ? 4.898 11.792 -9.273 1.00 88.88 71 GLN A O 1
ATOM 586 N N . ASN A 1 72 ? 6.760 10.716 -8.648 1.00 82.06 72 ASN A N 1
ATOM 587 C CA . ASN A 1 72 ? 7.326 11.818 -7.860 1.00 82.06 72 ASN A CA 1
ATOM 588 C C . ASN A 1 72 ? 8.152 12.812 -8.704 1.00 82.06 72 ASN A C 1
ATOM 590 O O . ASN A 1 72 ? 8.584 13.829 -8.168 1.00 82.06 72 ASN A O 1
ATOM 594 N N . LYS A 1 73 ? 8.351 12.546 -10.007 1.00 73.31 73 LYS A N 1
ATOM 595 C CA . LYS A 1 73 ? 9.192 13.339 -10.934 1.00 73.31 73 LYS A CA 1
ATOM 596 C C . LYS A 1 73 ? 10.638 13.533 -10.442 1.00 73.31 73 LYS A C 1
ATOM 598 O O . LYS A 1 73 ? 11.312 14.472 -10.861 1.00 73.31 73 LYS A O 1
ATOM 603 N N . ASP A 1 74 ? 11.119 12.651 -9.568 1.00 77.50 74 ASP A N 1
ATOM 604 C CA . ASP A 1 74 ? 12.524 12.632 -9.170 1.00 77.50 74 ASP A CA 1
ATOM 605 C C . ASP A 1 74 ? 13.373 12.143 -10.353 1.00 77.50 74 ASP A C 1
ATOM 607 O O . ASP A 1 74 ? 13.094 11.094 -10.934 1.00 77.50 74 ASP A O 1
ATOM 611 N N . ARG A 1 75 ? 14.397 12.921 -10.723 1.00 73.94 75 ARG A N 1
ATOM 612 C CA . ARG A 1 75 ? 15.290 12.613 -11.850 1.00 73.94 75 ARG A CA 1
ATOM 613 C C . ARG A 1 75 ? 16.213 11.431 -11.560 1.00 73.94 75 ARG A C 1
ATOM 615 O O . ARG A 1 75 ? 16.557 10.708 -12.487 1.00 73.94 75 ARG A O 1
ATOM 622 N N . ASN A 1 76 ? 16.601 11.234 -10.300 1.00 77.62 76 ASN A N 1
ATOM 623 C CA . ASN A 1 76 ? 17.572 10.207 -9.921 1.00 77.62 76 ASN A CA 1
ATOM 624 C C . ASN A 1 76 ? 16.879 8.890 -9.565 1.00 77.62 76 ASN A C 1
ATOM 626 O O . ASN A 1 76 ? 17.357 7.816 -9.924 1.00 77.62 76 ASN A O 1
ATOM 630 N N . THR A 1 77 ? 15.738 8.967 -8.870 1.00 78.19 77 THR A N 1
ATOM 631 C CA . THR A 1 77 ? 14.941 7.790 -8.491 1.00 78.19 77 THR A CA 1
ATOM 632 C C . THR A 1 77 ? 13.468 7.943 -8.882 1.00 78.19 77 THR A C 1
ATOM 634 O O . THR A 1 77 ? 12.598 8.075 -8.014 1.00 78.19 77 THR A O 1
ATOM 637 N N . PRO A 1 78 ? 13.151 7.915 -10.192 1.00 84.12 78 PRO A N 1
ATOM 638 C CA . PRO A 1 78 ? 11.779 8.093 -10.654 1.00 84.12 78 PRO A CA 1
ATOM 639 C C . PRO A 1 78 ? 10.867 7.001 -10.087 1.00 84.12 78 PRO A C 1
ATOM 641 O O . PRO A 1 78 ? 11.253 5.829 -9.994 1.00 84.12 78 PRO A O 1
ATOM 644 N N . GLY A 1 79 ? 9.662 7.402 -9.672 1.00 84.75 79 GLY A N 1
ATOM 645 C CA . GLY A 1 79 ? 8.621 6.510 -9.148 1.00 84.75 79 GLY A CA 1
ATOM 646 C C . GLY A 1 79 ? 7.993 5.623 -10.216 1.00 84.75 79 GLY A C 1
ATOM 647 O O . GLY A 1 79 ? 7.541 4.524 -9.904 1.00 84.75 79 GLY A O 1
ATOM 648 N N . VAL A 1 80 ? 8.026 6.076 -11.468 1.00 89.62 80 VAL A N 1
ATOM 649 C CA . VAL A 1 80 ? 7.591 5.315 -12.640 1.00 89.62 80 VAL A CA 1
ATOM 650 C C . VAL A 1 80 ? 8.609 5.485 -13.764 1.00 89.62 80 VAL A C 1
ATOM 652 O O . VAL A 1 80 ? 9.102 6.594 -13.982 1.00 89.62 80 VAL A O 1
ATOM 655 N N . VAL A 1 81 ? 8.921 4.403 -14.473 1.00 90.12 81 VAL A N 1
ATOM 656 C CA . VAL A 1 81 ? 9.782 4.415 -15.664 1.00 90.12 81 VAL A CA 1
ATOM 657 C C . VAL A 1 81 ? 9.027 3.773 -16.819 1.00 90.12 81 VAL A C 1
ATOM 659 O O . VAL A 1 81 ? 8.443 2.710 -16.649 1.00 90.12 81 VAL A O 1
ATOM 662 N N . LEU A 1 82 ? 9.049 4.418 -17.982 1.00 90.19 82 LEU A N 1
ATOM 663 C CA . LEU A 1 82 ? 8.510 3.881 -19.227 1.00 90.19 82 LEU A CA 1
ATOM 664 C C . LEU A 1 82 ? 9.661 3.307 -20.058 1.00 90.19 82 LEU A C 1
ATOM 666 O O . LEU A 1 82 ? 10.692 3.965 -20.208 1.00 90.19 82 LEU A O 1
ATOM 670 N N . LEU A 1 83 ? 9.500 2.089 -20.571 1.00 89.19 83 LEU A N 1
ATOM 671 C CA . LEU A 1 83 ? 10.493 1.414 -21.405 1.00 89.19 83 LEU A CA 1
ATOM 672 C C . LEU A 1 83 ? 10.143 1.560 -22.894 1.00 89.19 83 LEU A C 1
ATOM 674 O O . LEU A 1 83 ? 9.233 0.869 -23.356 1.00 89.19 83 LEU A O 1
ATOM 678 N N . PRO A 1 84 ? 10.900 2.350 -23.683 1.00 88.06 84 PRO A N 1
ATOM 679 C CA . PRO A 1 84 ? 10.575 2.590 -25.094 1.00 88.06 84 PRO A CA 1
ATOM 680 C C . PRO A 1 84 ? 10.584 1.319 -25.954 1.00 88.06 84 PRO A C 1
ATOM 682 O O . PRO A 1 84 ? 9.819 1.190 -26.902 1.00 88.06 84 PRO A O 1
ATOM 685 N N . GLN A 1 85 ? 11.444 0.351 -25.617 1.00 88.31 85 GLN A N 1
ATOM 686 C CA . GLN A 1 85 ? 11.544 -0.918 -26.347 1.00 88.31 85 GLN A CA 1
ATOM 687 C C . GLN A 1 85 ? 10.284 -1.777 -26.181 1.00 88.31 85 GLN A C 1
ATOM 689 O O . GLN A 1 85 ? 9.828 -2.399 -27.135 1.00 88.31 85 GLN A O 1
ATOM 694 N N . VAL A 1 86 ? 9.721 -1.798 -24.970 1.00 87.19 86 VAL A N 1
ATOM 695 C CA . VAL A 1 86 ? 8.498 -2.550 -24.658 1.00 87.19 86 VAL A CA 1
ATOM 696 C C . VAL A 1 86 ? 7.280 -1.789 -25.174 1.00 87.19 86 VAL A C 1
ATOM 698 O O . VAL A 1 86 ? 6.370 -2.386 -25.736 1.00 87.19 86 VAL A O 1
ATOM 701 N N . GLU A 1 87 ? 7.288 -0.463 -25.070 1.00 86.38 87 GLU A N 1
ATOM 702 C CA . GLU A 1 87 ? 6.256 0.398 -25.647 1.00 86.38 87 GLU A CA 1
ATOM 703 C C . GLU A 1 87 ? 6.125 0.203 -27.166 1.00 86.38 87 GLU A C 1
ATOM 705 O O . GLU A 1 87 ? 5.018 0.049 -27.675 1.00 86.38 87 GLU A O 1
ATOM 710 N N . ALA A 1 88 ? 7.241 0.088 -27.892 1.00 86.06 88 ALA A N 1
ATOM 711 C CA . ALA A 1 88 ? 7.219 -0.197 -29.328 1.00 86.06 88 ALA A CA 1
ATOM 712 C C . ALA A 1 88 ? 6.564 -1.550 -29.677 1.00 86.06 88 ALA A C 1
ATOM 714 O O . ALA A 1 88 ? 6.061 -1.718 -30.787 1.00 86.06 88 ALA A O 1
ATOM 715 N N . GLN A 1 89 ? 6.562 -2.512 -28.747 1.00 85.62 89 GLN A N 1
ATOM 716 C CA . GLN A 1 89 ? 5.970 -3.838 -28.935 1.00 85.62 89 GLN A CA 1
ATOM 717 C C . GLN A 1 89 ? 4.489 -3.891 -28.532 1.00 85.62 89 GLN A C 1
ATOM 719 O O . GLN A 1 89 ? 3.692 -4.523 -29.223 1.00 85.62 89 GLN A O 1
ATOM 724 N N . TYR A 1 90 ? 4.128 -3.270 -27.408 1.00 82.19 90 TYR A N 1
ATOM 725 C CA . TYR A 1 90 ? 2.791 -3.377 -26.806 1.00 82.19 90 TYR A CA 1
ATOM 726 C C . TYR A 1 90 ? 1.884 -2.171 -27.093 1.00 82.19 90 TYR A C 1
ATOM 728 O O . TYR A 1 90 ? 0.688 -2.221 -26.806 1.00 82.19 90 TYR A O 1
ATOM 736 N N . GLY A 1 91 ? 2.430 -1.113 -27.693 1.00 81.25 91 GLY A N 1
ATOM 737 C CA . GLY A 1 91 ? 1.732 0.128 -28.001 1.00 81.25 91 GLY A CA 1
ATOM 738 C C . GLY A 1 91 ? 2.103 1.266 -27.052 1.00 81.25 91 GLY A C 1
ATOM 739 O O . GLY A 1 91 ? 2.590 1.051 -25.939 1.00 81.25 91 GLY A O 1
ATOM 740 N N . GLU A 1 92 ? 1.848 2.490 -27.515 1.00 81.94 92 GLU A N 1
ATOM 741 C CA . GLU A 1 92 ? 2.117 3.722 -26.772 1.00 81.94 92 GLU A CA 1
ATOM 742 C C . GLU A 1 92 ? 1.468 3.673 -25.383 1.00 81.94 92 GLU A C 1
ATOM 744 O O . GLU A 1 92 ? 0.274 3.400 -25.249 1.00 81.94 92 GLU A O 1
ATOM 749 N N . ARG A 1 93 ? 2.265 3.930 -24.341 1.00 82.50 93 ARG A N 1
ATOM 750 C CA . ARG A 1 93 ? 1.845 3.990 -22.932 1.00 82.50 93 ARG A CA 1
ATOM 751 C C . ARG A 1 93 ? 1.174 2.717 -22.395 1.00 82.50 93 ARG A C 1
ATOM 753 O O . ARG A 1 93 ? 0.416 2.781 -21.419 1.00 82.50 93 ARG A O 1
ATOM 760 N N . ALA A 1 94 ? 1.450 1.557 -22.995 1.00 86.50 94 ALA A N 1
ATOM 761 C CA . ALA A 1 94 ? 0.943 0.266 -22.527 1.00 86.50 94 ALA A CA 1
ATOM 762 C C . ALA A 1 94 ? 1.337 -0.003 -21.063 1.00 86.50 94 ALA A C 1
ATOM 764 O O . ALA A 1 94 ? 2.430 0.359 -20.620 1.00 86.50 94 ALA A O 1
ATOM 765 N N . VAL A 1 95 ? 0.459 -0.660 -20.301 1.00 88.44 95 VAL A N 1
ATOM 766 C CA . VAL A 1 95 ? 0.692 -1.007 -18.883 1.00 88.44 95 VAL A CA 1
ATOM 767 C C . VAL A 1 95 ? 1.966 -1.845 -18.733 1.00 88.44 95 VAL A C 1
ATOM 769 O O . VAL A 1 95 ? 2.763 -1.625 -17.824 1.00 88.44 95 VAL A O 1
ATOM 772 N N . GLU A 1 96 ? 2.197 -2.740 -19.688 1.00 88.88 96 GLU A N 1
ATOM 773 C CA . GLU A 1 96 ? 3.339 -3.645 -19.799 1.00 88.88 96 GLU A CA 1
ATOM 774 C C . GLU A 1 96 ? 4.674 -2.917 -19.967 1.00 88.88 96 GLU A C 1
ATOM 776 O O . GLU A 1 96 ? 5.716 -3.452 -19.596 1.00 88.88 96 GLU A O 1
ATOM 781 N N . ALA A 1 97 ? 4.660 -1.697 -20.509 1.00 89.81 97 ALA A N 1
ATOM 782 C CA . ALA A 1 97 ? 5.861 -0.895 -20.717 1.00 89.81 97 ALA A CA 1
ATOM 783 C C . ALA A 1 97 ? 6.270 -0.091 -19.471 1.00 89.81 97 ALA A C 1
ATOM 785 O O . ALA A 1 97 ? 7.355 0.495 -19.448 1.00 89.81 97 ALA A O 1
ATOM 786 N N . HIS A 1 98 ? 5.425 -0.056 -18.436 1.00 92.06 98 HIS A N 1
ATOM 787 C CA . HIS A 1 98 ? 5.666 0.717 -17.225 1.00 92.06 98 HIS A CA 1
ATOM 788 C C . HIS A 1 98 ? 6.302 -0.135 -16.127 1.00 92.06 98 HIS A C 1
ATOM 790 O O . HIS A 1 98 ? 5.765 -1.166 -15.733 1.00 92.06 98 HIS A O 1
ATOM 796 N N . ILE A 1 99 ? 7.407 0.352 -15.566 1.00 91.31 99 ILE A N 1
ATOM 797 C CA . ILE A 1 99 ? 7.950 -0.093 -14.282 1.00 91.31 99 ILE A CA 1
ATOM 798 C C . ILE A 1 99 ? 7.388 0.829 -13.204 1.00 91.31 99 ILE A C 1
ATOM 800 O O . ILE A 1 99 ? 7.644 2.038 -13.213 1.00 91.31 99 ILE A O 1
ATOM 804 N N . LEU A 1 100 ? 6.663 0.261 -12.245 1.00 92.94 100 LEU A N 1
ATOM 805 C CA . LEU A 1 100 ? 6.133 0.986 -11.092 1.00 92.94 100 LEU A CA 1
ATOM 806 C C . LEU A 1 100 ? 7.022 0.717 -9.876 1.00 92.94 100 LEU A C 1
ATOM 808 O O . LEU A 1 100 ? 7.207 -0.432 -9.495 1.00 92.94 100 LEU A O 1
ATOM 812 N N . ARG A 1 101 ? 7.569 1.767 -9.257 1.00 91.69 101 ARG A N 1
ATOM 813 C CA . ARG A 1 101 ? 8.383 1.685 -8.024 1.00 91.69 101 ARG A CA 1
ATOM 814 C C . ARG A 1 101 ? 7.705 2.312 -6.807 1.00 91.69 101 ARG A C 1
ATOM 816 O O . ARG A 1 101 ? 8.274 2.303 -5.716 1.00 91.69 101 ARG A O 1
ATOM 823 N N . ARG A 1 102 ? 6.540 2.929 -7.015 1.00 92.62 102 ARG A N 1
ATOM 824 C CA . ARG A 1 102 ? 5.673 3.505 -5.986 1.00 92.62 102 ARG A CA 1
ATOM 825 C C . ARG A 1 102 ? 4.251 3.031 -6.213 1.00 92.62 102 ARG A C 1
ATOM 827 O O . ARG A 1 102 ? 3.586 3.548 -7.108 1.00 92.62 102 ARG A O 1
ATOM 834 N N . VAL A 1 103 ? 3.818 2.065 -5.418 1.00 95.38 103 VAL A N 1
ATOM 835 C CA . VAL A 1 103 ? 2.490 1.455 -5.495 1.00 95.38 103 VAL A CA 1
ATOM 836 C C . VAL A 1 103 ? 1.866 1.489 -4.110 1.00 95.38 103 VAL A C 1
ATOM 838 O O . VAL A 1 103 ? 2.514 1.168 -3.114 1.00 95.38 103 VAL A O 1
ATOM 841 N N . PHE A 1 104 ? 0.607 1.892 -4.059 1.00 96.69 104 PHE A N 1
ATOM 842 C CA . PHE A 1 104 ? -0.161 2.075 -2.842 1.00 96.69 104 PHE A CA 1
ATOM 843 C C . PHE A 1 104 ? -1.474 1.323 -2.979 1.00 96.69 104 PHE A C 1
ATOM 845 O O . PHE A 1 104 ? -2.143 1.455 -4.002 1.00 96.69 104 PHE A O 1
ATOM 852 N N . ALA A 1 105 ? -1.834 0.547 -1.965 1.00 97.44 105 ALA A N 1
ATOM 853 C CA . ALA A 1 105 ? -3.062 -0.229 -1.945 1.00 97.44 105 ALA A CA 1
ATOM 854 C C . ALA A 1 105 ? -3.790 -0.023 -0.619 1.00 97.44 105 ALA A C 1
ATOM 856 O O . ALA A 1 105 ? -3.185 -0.139 0.443 1.00 97.44 105 ALA A O 1
ATOM 857 N N . ASN A 1 106 ? -5.088 0.230 -0.692 1.00 96.81 106 ASN A N 1
ATOM 858 C CA . ASN A 1 106 ? -6.010 0.186 0.430 1.00 96.81 106 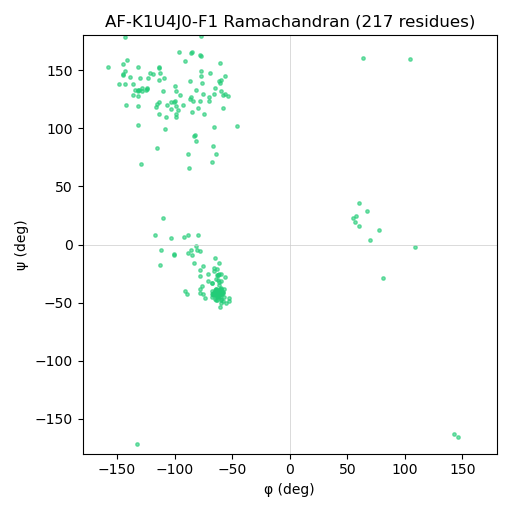ASN A CA 1
ATOM 859 C C . ASN A 1 106 ? -6.877 -1.058 0.253 1.00 96.81 106 ASN A C 1
ATOM 861 O O . ASN A 1 106 ? -7.693 -1.133 -0.667 1.00 96.81 106 ASN A O 1
ATOM 865 N N . ILE A 1 107 ? -6.655 -2.047 1.109 1.00 96.56 107 ILE A N 1
ATOM 866 C CA . ILE A 1 107 ? -7.362 -3.323 1.112 1.00 96.56 107 ILE A CA 1
ATOM 867 C C . ILE A 1 107 ? -8.376 -3.266 2.250 1.00 96.56 107 ILE A C 1
ATOM 869 O O . ILE A 1 107 ? -7.988 -3.143 3.407 1.00 96.56 107 ILE A O 1
ATOM 873 N N . ARG A 1 108 ? -9.662 -3.337 1.941 1.00 95.69 108 ARG A N 1
ATOM 874 C CA . ARG A 1 108 ? -10.746 -3.210 2.914 1.00 95.69 108 ARG A CA 1
ATOM 875 C C . ARG A 1 108 ? -11.280 -4.581 3.304 1.00 95.69 108 ARG A C 1
ATOM 877 O O . ARG A 1 108 ? -11.457 -5.440 2.443 1.00 95.69 108 ARG A O 1
ATOM 884 N N . ILE A 1 109 ? -11.508 -4.778 4.600 1.00 95.75 109 ILE A N 1
ATOM 885 C CA . ILE A 1 109 ? -12.059 -6.005 5.181 1.00 95.75 109 ILE A CA 1
ATOM 886 C C . ILE A 1 109 ? -13.488 -5.722 5.633 1.00 95.75 109 ILE A C 1
ATOM 888 O O . ILE A 1 109 ? -13.714 -5.168 6.710 1.00 95.75 109 ILE A O 1
ATOM 892 N N . THR A 1 110 ? -14.458 -6.123 4.819 1.00 94.69 110 THR A N 1
ATOM 893 C CA . THR A 1 110 ? -15.848 -5.680 4.980 1.00 94.69 110 THR A CA 1
ATOM 894 C C . THR A 1 110 ? -16.571 -6.360 6.141 1.00 94.69 110 THR A C 1
ATOM 896 O O . THR A 1 110 ? -17.550 -5.818 6.646 1.00 94.69 110 THR A O 1
ATOM 899 N N . ASN A 1 111 ? -16.073 -7.496 6.647 1.00 93.12 111 ASN A N 1
ATOM 900 C CA . ASN A 1 111 ? -16.697 -8.222 7.767 1.00 93.12 111 ASN A CA 1
ATOM 901 C C . ASN A 1 111 ? -16.813 -7.404 9.053 1.00 93.12 111 ASN A C 1
ATOM 903 O O . ASN A 1 111 ? -17.623 -7.735 9.920 1.00 93.12 111 ASN A O 1
ATOM 907 N N . PHE A 1 112 ? -15.947 -6.408 9.218 1.00 91.62 112 PHE A N 1
ATOM 908 C CA . PHE A 1 112 ? -15.907 -5.575 10.410 1.00 91.62 112 PHE A CA 1
ATOM 909 C C . PHE A 1 112 ? -16.588 -4.227 10.200 1.00 91.62 112 PHE A C 1
ATOM 911 O O . PHE A 1 112 ? -16.746 -3.484 11.166 1.00 91.62 112 PHE A O 1
ATOM 918 N N . ASP A 1 113 ? -16.970 -3.884 8.975 1.00 91.25 113 ASP A N 1
ATOM 919 C CA . ASP A 1 113 ? -17.491 -2.562 8.664 1.00 91.25 113 ASP A CA 1
ATOM 920 C C . ASP A 1 113 ? -18.865 -2.318 9.284 1.00 91.25 113 ASP A C 1
ATOM 922 O O . ASP A 1 113 ? -19.688 -3.224 9.430 1.00 91.25 113 ASP A O 1
ATOM 926 N N . ASP A 1 114 ? -19.110 -1.063 9.638 1.00 88.62 114 ASP A N 1
ATOM 927 C CA . ASP A 1 114 ? -20.424 -0.569 10.029 1.00 88.62 114 ASP A CA 1
ATOM 928 C C . ASP A 1 114 ? -20.729 0.746 9.289 1.00 88.62 114 ASP A C 1
ATOM 930 O O . ASP A 1 114 ? -20.029 1.116 8.344 1.00 88.62 114 ASP A O 1
ATOM 934 N N . ALA A 1 115 ? -21.815 1.427 9.661 1.00 86.75 115 ALA A N 1
ATOM 935 C CA . ALA A 1 115 ? -22.235 2.660 8.997 1.00 86.75 115 ALA A CA 1
ATOM 936 C C . ALA A 1 115 ? -21.209 3.804 9.121 1.00 86.75 115 ALA A C 1
ATOM 938 O O . ALA A 1 115 ? -21.162 4.668 8.246 1.00 86.75 115 ALA A O 1
ATOM 939 N N . ASP A 1 116 ? -20.391 3.791 10.173 1.00 85.19 116 ASP A N 1
ATOM 940 C CA . ASP A 1 116 ? -19.508 4.896 10.549 1.00 85.19 116 ASP A CA 1
ATOM 941 C C . ASP A 1 116 ? -18.019 4.542 10.392 1.00 85.19 116 ASP A C 1
ATOM 943 O O . ASP A 1 116 ? -17.161 5.428 10.358 1.00 85.19 116 ASP A O 1
ATOM 947 N N . HIS A 1 117 ? -17.694 3.252 10.301 1.00 89.12 117 HIS A N 1
ATOM 948 C CA . HIS A 1 117 ? -16.336 2.747 10.424 1.00 89.12 117 HIS A CA 1
ATOM 949 C C . HIS A 1 117 ? -15.996 1.716 9.345 1.00 89.12 117 HIS A C 1
ATOM 951 O O . HIS A 1 117 ? -16.719 0.741 9.132 1.00 89.12 117 HIS A O 1
ATOM 957 N N . THR A 1 118 ? -14.825 1.888 8.731 1.00 92.12 118 THR A N 1
ATOM 958 C CA . THR A 1 118 ? -14.246 0.939 7.770 1.00 92.12 118 THR A CA 1
ATOM 959 C C . THR A 1 118 ? -12.981 0.316 8.336 1.00 92.12 118 THR A C 1
ATOM 961 O O . THR A 1 118 ? -12.198 1.003 8.986 1.00 92.12 118 THR A O 1
ATOM 964 N N . THR A 1 119 ? -12.751 -0.972 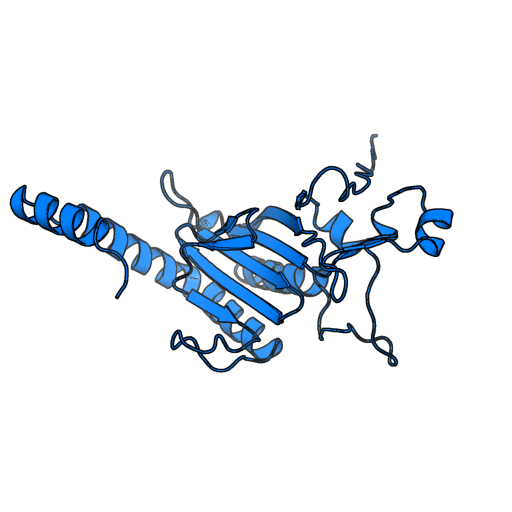8.104 1.00 94.00 119 THR A N 1
ATOM 965 C CA . THR A 1 119 ? -11.517 -1.648 8.530 1.00 94.00 119 THR A CA 1
ATOM 966 C C . THR A 1 119 ? -10.640 -1.919 7.327 1.00 94.00 119 THR A C 1
ATOM 968 O O . THR A 1 119 ? -11.032 -2.649 6.418 1.00 94.00 119 THR A O 1
ATOM 971 N N . ASN A 1 120 ? -9.431 -1.366 7.332 1.00 94.88 120 ASN A N 1
ATOM 972 C CA . ASN A 1 120 ? -8.553 -1.425 6.173 1.00 94.88 120 ASN A CA 1
ATOM 973 C C . ASN A 1 120 ? -7.140 -1.857 6.557 1.00 94.88 120 ASN A C 1
ATOM 975 O O . ASN A 1 120 ? -6.636 -1.591 7.650 1.00 94.88 120 ASN A O 1
ATOM 979 N N . LEU A 1 121 ? -6.483 -2.472 5.587 1.00 95.56 121 LEU A N 1
ATOM 980 C CA . LEU A 1 121 ? -5.065 -2.743 5.545 1.00 95.56 121 LEU A CA 1
ATOM 981 C C . LEU A 1 121 ? -4.474 -1.906 4.410 1.00 95.56 121 LEU A C 1
ATOM 983 O O . LEU A 1 121 ? -4.761 -2.122 3.231 1.00 95.56 121 LEU A O 1
ATOM 987 N N . ALA A 1 122 ? -3.662 -0.919 4.767 1.00 96.69 122 ALA A N 1
ATOM 988 C CA . ALA A 1 122 ? -3.049 -0.009 3.816 1.00 96.69 122 ALA A CA 1
ATOM 989 C C . ALA A 1 122 ? -1.581 -0.386 3.594 1.00 96.69 122 ALA A C 1
ATOM 991 O O . ALA A 1 122 ? -0.789 -0.428 4.534 1.00 96.69 122 ALA A O 1
ATOM 992 N N . VAL A 1 123 ? -1.209 -0.648 2.345 1.00 96.56 123 VAL A N 1
ATOM 993 C CA . VAL A 1 123 ? 0.139 -1.049 1.930 1.00 96.56 123 VAL A CA 1
ATOM 994 C C . VAL A 1 123 ? 0.742 0.058 1.084 1.00 96.56 123 VAL A C 1
ATOM 996 O O . VAL A 1 123 ? 0.196 0.431 0.047 1.00 96.56 123 VAL A O 1
ATOM 999 N N . ALA A 1 124 ? 1.894 0.568 1.500 1.00 95.19 124 ALA A N 1
ATOM 1000 C CA . ALA A 1 124 ? 2.687 1.513 0.728 1.00 95.19 124 ALA A CA 1
ATOM 1001 C C . ALA A 1 124 ? 4.009 0.847 0.362 1.00 95.19 124 ALA A C 1
ATOM 1003 O O . ALA A 1 124 ? 4.794 0.464 1.227 1.00 95.19 124 ALA A O 1
ATOM 1004 N N . PHE A 1 125 ? 4.271 0.740 -0.931 1.00 93.00 125 PHE A N 1
ATOM 1005 C CA . PHE A 1 125 ? 5.528 0.249 -1.463 1.00 93.00 125 PHE A CA 1
ATOM 1006 C C . PHE A 1 125 ? 6.183 1.392 -2.225 1.00 93.00 125 PHE A C 1
ATOM 1008 O O . PHE A 1 125 ? 5.633 1.895 -3.199 1.00 93.00 125 PHE A O 1
ATOM 1015 N N . HIS A 1 126 ? 7.361 1.819 -1.785 1.00 89.50 126 HIS A N 1
ATOM 1016 C CA . HIS A 1 126 ? 8.124 2.884 -2.433 1.00 89.50 126 HIS A CA 1
ATOM 1017 C C . HIS A 1 126 ? 9.635 2.605 -2.385 1.00 89.50 126 HIS A C 1
ATOM 1019 O O . HIS A 1 126 ? 10.083 1.640 -1.771 1.00 89.50 126 HIS A O 1
ATOM 1025 N N . GLN A 1 127 ? 10.470 3.477 -2.959 1.00 81.44 127 GLN A N 1
ATOM 1026 C CA . GLN A 1 127 ? 11.912 3.208 -3.098 1.00 81.44 127 GLN A CA 1
ATOM 1027 C C . GLN A 1 127 ? 12.678 3.068 -1.771 1.00 81.44 127 GLN A C 1
ATOM 1029 O O . GLN A 1 127 ? 13.764 2.485 -1.764 1.00 81.44 127 GLN A O 1
ATOM 1034 N N . LYS A 1 128 ? 12.158 3.600 -0.657 1.00 84.06 128 LYS A N 1
ATOM 1035 C CA . LYS A 1 128 ? 12.784 3.415 0.664 1.00 84.06 128 LYS A CA 1
ATOM 1036 C C . LYS A 1 128 ? 12.494 2.038 1.266 1.00 84.06 128 LYS A C 1
ATOM 1038 O O . LYS A 1 128 ? 13.248 1.599 2.123 1.00 84.06 128 LYS A O 1
ATOM 1043 N N . GLY A 1 129 ? 11.431 1.366 0.828 1.00 88.88 129 GLY A N 1
ATOM 1044 C CA . GLY A 1 129 ? 10.937 0.142 1.449 1.00 88.88 129 GLY A CA 1
ATOM 1045 C C . GLY A 1 129 ? 9.419 0.009 1.390 1.00 88.88 129 GLY A C 1
ATOM 1046 O O . GLY A 1 129 ? 8.748 0.735 0.651 1.00 88.88 129 GLY A O 1
ATOM 1047 N N . ILE A 1 130 ? 8.906 -0.913 2.196 1.00 92.44 130 ILE A N 1
ATOM 1048 C CA . ILE A 1 130 ? 7.481 -1.197 2.357 1.00 92.44 130 ILE A CA 1
ATOM 1049 C C . ILE A 1 130 ? 7.042 -0.702 3.732 1.00 92.44 130 ILE A C 1
ATOM 1051 O O . ILE A 1 130 ? 7.791 -0.826 4.701 1.00 92.44 130 ILE A O 1
ATOM 1055 N N . GLN A 1 131 ? 5.830 -0.172 3.813 1.00 92.25 131 GLN A N 1
ATOM 1056 C CA . GLN A 1 131 ? 5.127 0.089 5.062 1.00 92.25 131 GLN A CA 1
ATOM 1057 C C . GLN A 1 131 ? 3.713 -0.487 4.973 1.00 92.25 131 GLN A C 1
ATOM 1059 O O . GLN A 1 131 ? 3.082 -0.442 3.911 1.00 92.25 131 GLN A O 1
ATOM 1064 N N . VAL A 1 132 ? 3.221 -1.022 6.084 1.00 95.00 132 VAL A N 1
ATOM 1065 C CA . VAL A 1 132 ? 1.872 -1.575 6.194 1.00 95.00 132 VAL A CA 1
ATOM 1066 C C . VAL A 1 132 ? 1.218 -1.024 7.450 1.00 95.00 132 VAL A C 1
ATOM 1068 O O . VAL A 1 132 ? 1.827 -1.024 8.520 1.00 95.00 132 VAL A O 1
ATOM 1071 N N . GLY A 1 133 ? -0.015 -0.555 7.298 1.00 94.94 133 GLY A N 1
ATOM 1072 C CA . GLY A 1 133 ? -0.879 -0.140 8.391 1.00 94.94 133 GLY A CA 1
ATOM 1073 C C . GLY A 1 133 ? -2.146 -0.983 8.426 1.00 94.94 133 GLY A C 1
ATOM 1074 O O . GLY A 1 133 ? -2.642 -1.381 7.372 1.00 94.94 133 GLY A O 1
ATOM 1075 N N . PHE A 1 134 ? -2.679 -1.239 9.616 1.00 95.31 134 PHE A N 1
ATOM 1076 C CA . PHE A 1 134 ? -3.933 -1.968 9.809 1.00 95.31 134 PHE A CA 1
ATOM 1077 C C . PHE A 1 134 ? -4.773 -1.323 10.912 1.00 95.31 134 PHE A C 1
ATOM 1079 O O . PHE A 1 134 ? -4.226 -0.836 11.899 1.00 95.31 134 PHE A O 1
ATOM 1086 N N . GLY A 1 135 ? -6.094 -1.333 10.750 1.00 92.88 135 GLY A N 1
ATOM 1087 C CA . GLY A 1 135 ? -7.018 -0.907 11.798 1.00 92.88 135 GLY A CA 1
ATOM 1088 C C . GLY A 1 135 ? -8.224 -0.150 11.267 1.00 92.88 135 GLY A C 1
ATOM 1089 O O . GLY A 1 135 ? -8.552 -0.190 10.072 1.00 92.88 135 GLY A O 1
ATOM 1090 N N . ASN A 1 136 ? -8.891 0.542 12.183 1.00 90.94 136 ASN A N 1
ATOM 1091 C CA . ASN A 1 136 ? -10.093 1.300 11.878 1.00 90.94 136 ASN A CA 1
ATOM 1092 C C . ASN A 1 136 ? -9.771 2.608 11.135 1.00 90.94 136 ASN A C 1
ATOM 1094 O O . ASN A 1 136 ? -8.946 3.403 11.578 1.00 90.94 136 ASN A O 1
ATOM 1098 N N . MET A 1 137 ? -10.453 2.849 10.016 1.00 89.94 137 MET A N 1
ATOM 1099 C CA . MET A 1 137 ? -10.313 4.031 9.154 1.00 89.94 137 MET A CA 1
ATOM 110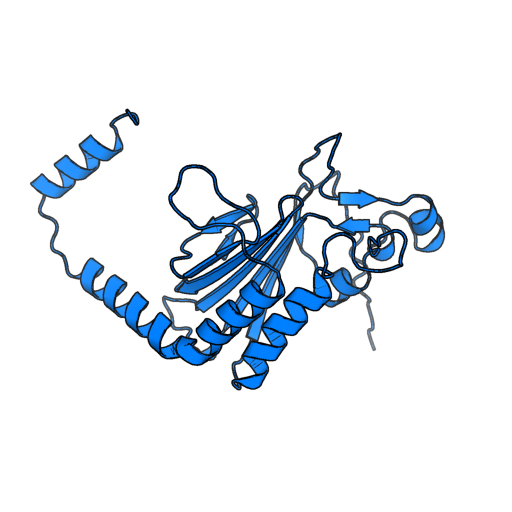0 C C . MET A 1 137 ? -8.890 4.269 8.628 1.00 89.94 137 MET A C 1
ATOM 1102 O O . MET A 1 137 ? -8.560 5.366 8.173 1.00 89.94 137 MET A O 1
ATOM 1106 N N . VAL A 1 138 ? -8.040 3.239 8.653 1.00 94.25 138 VAL A N 1
ATOM 1107 C CA . VAL A 1 138 ? -6.691 3.307 8.091 1.00 94.25 138 VAL A CA 1
ATOM 1108 C C . VAL A 1 138 ? -6.784 3.499 6.586 1.00 94.25 138 VAL A C 1
ATOM 1110 O O . VAL A 1 138 ? -7.552 2.824 5.906 1.00 94.25 138 VAL A O 1
ATOM 1113 N N . MET A 1 139 ? -5.998 4.411 6.030 1.00 93.88 139 MET A N 1
ATOM 1114 C CA . MET A 1 139 ? -5.914 4.551 4.579 1.00 93.88 139 MET A CA 1
ATOM 1115 C C . MET A 1 139 ? -4.623 5.231 4.160 1.00 93.88 139 MET A C 1
ATOM 1117 O O . MET A 1 139 ? -4.077 6.059 4.886 1.00 93.88 139 MET A O 1
ATOM 1121 N N . ILE A 1 140 ? -4.166 4.940 2.949 1.00 95.44 140 ILE A N 1
ATOM 1122 C CA . ILE A 1 140 ? -3.197 5.777 2.256 1.00 95.44 140 ILE A CA 1
ATOM 1123 C C . ILE A 1 140 ? -3.940 6.655 1.255 1.00 95.44 140 ILE A C 1
ATOM 1125 O O . ILE A 1 140 ? -4.646 6.157 0.378 1.00 95.44 140 ILE A O 1
ATOM 1129 N N . CYS A 1 141 ? -3.766 7.969 1.368 1.00 92.50 141 CYS A N 1
ATOM 1130 C CA . CYS A 1 141 ? -4.354 8.924 0.432 1.00 92.50 141 CYS A CA 1
ATOM 1131 C C . CYS A 1 141 ? -3.468 9.123 -0.810 1.00 92.50 141 CYS A C 1
ATOM 1133 O O . CYS A 1 141 ? -2.277 8.807 -0.807 1.00 92.50 141 CYS A O 1
ATOM 1135 N N . HIS A 1 142 ? -4.009 9.739 -1.866 1.00 91.19 142 HIS A N 1
ATOM 1136 C CA . HIS A 1 142 ? -3.265 10.012 -3.112 1.00 91.19 142 HIS A CA 1
ATOM 1137 C C . HIS A 1 142 ? -2.092 10.992 -2.943 1.00 91.19 142 HIS A C 1
ATOM 1139 O O . HIS A 1 142 ? -1.218 11.064 -3.806 1.00 91.19 142 HIS A O 1
ATOM 1145 N N . ASN A 1 143 ? -1.996 11.674 -1.797 1.00 88.94 143 ASN A N 1
ATOM 1146 C CA . ASN A 1 143 ? -0.802 12.430 -1.402 1.00 88.94 143 ASN A CA 1
ATOM 1147 C C . ASN A 1 143 ? 0.313 11.541 -0.815 1.00 88.94 143 ASN A C 1
ATOM 1149 O O . ASN A 1 143 ? 1.324 12.065 -0.355 1.00 88.94 143 ASN A O 1
ATOM 1153 N N . GLN A 1 144 ? 0.160 10.211 -0.872 1.00 88.75 144 GLN A N 1
ATOM 1154 C CA . GLN A 1 144 ? 1.142 9.204 -0.448 1.00 88.75 144 GLN A CA 1
ATOM 1155 C C . GLN A 1 144 ? 1.389 9.202 1.069 1.00 88.75 144 GLN A C 1
ATOM 1157 O O . GLN A 1 144 ? 2.478 8.860 1.524 1.00 88.75 144 GLN A O 1
ATOM 1162 N N . CYS A 1 145 ? 0.378 9.594 1.848 1.00 89.75 145 CYS A N 1
ATOM 1163 C CA . CYS A 1 145 ? 0.432 9.627 3.307 1.00 89.75 145 CYS A CA 1
ATOM 1164 C C . CYS A 1 145 ? -0.469 8.538 3.891 1.00 89.75 145 CYS A C 1
ATOM 1166 O O . CYS A 1 145 ? -1.622 8.420 3.474 1.00 89.75 145 CYS A O 1
ATOM 1168 N N . MET A 1 146 ? 0.058 7.764 4.845 1.00 90.19 146 MET A N 1
ATOM 1169 C CA . MET A 1 146 ? -0.711 6.786 5.614 1.00 90.19 146 MET A CA 1
ATOM 1170 C C . MET A 1 146 ? -1.359 7.475 6.815 1.00 90.19 146 MET A C 1
ATOM 1172 O O . MET A 1 146 ? -0.684 8.143 7.596 1.00 90.19 146 MET A O 1
ATOM 1176 N N . LEU A 1 147 ? -2.667 7.301 6.950 1.00 87.94 147 LEU A N 1
ATOM 1177 C CA . LEU A 1 147 ? -3.502 7.924 7.966 1.00 87.94 147 LEU A CA 1
ATOM 1178 C C . LEU A 1 147 ? -4.026 6.864 8.936 1.00 87.94 147 LEU A C 1
ATOM 1180 O O . LEU A 1 147 ? -4.277 5.728 8.536 1.00 87.94 147 LEU A O 1
ATOM 1184 N N . CYS A 1 148 ? -4.199 7.268 10.198 1.00 80.94 148 CYS A N 1
ATOM 1185 C CA . CYS A 1 148 ? -4.889 6.507 11.248 1.00 80.94 148 CYS A CA 1
ATOM 1186 C C . CYS A 1 148 ? -4.297 5.124 11.590 1.00 80.94 148 CYS A C 1
ATOM 1188 O O . CYS A 1 148 ? -4.958 4.328 12.243 1.00 80.94 148 CYS A O 1
ATOM 1190 N N . ALA A 1 149 ? -3.059 4.830 11.178 1.00 79.69 149 ALA A N 1
ATOM 1191 C CA . ALA A 1 149 ? -2.415 3.541 11.428 1.00 79.69 149 ALA A CA 1
ATOM 1192 C C . ALA A 1 149 ? -1.811 3.461 12.841 1.00 79.69 149 ALA A C 1
ATOM 1194 O O . ALA A 1 149 ? -0.638 3.791 13.041 1.00 79.69 149 ALA A O 1
ATOM 1195 N N . ASP A 1 150 ? -2.616 3.008 13.805 1.00 83.12 150 ASP A N 1
ATOM 1196 C CA . ASP A 1 150 ? -2.148 2.609 15.141 1.00 83.12 150 ASP A CA 1
ATOM 1197 C C . ASP A 1 150 ? -1.288 1.336 15.051 1.00 83.12 150 ASP A C 1
ATOM 1199 O O . ASP A 1 150 ? -0.198 1.278 15.626 1.00 83.12 150 ASP A O 1
ATOM 1203 N N . GLN A 1 151 ? -1.740 0.335 14.282 1.00 89.81 151 GLN A N 1
ATOM 1204 C CA . GLN A 1 151 ? -0.902 -0.801 13.894 1.00 89.81 151 GLN A CA 1
ATOM 1205 C C . GLN A 1 151 ? -0.093 -0.421 12.660 1.00 89.81 151 GLN A C 1
ATOM 1207 O O . GLN A 1 151 ? -0.657 -0.192 11.590 1.00 89.81 151 GLN A O 1
ATOM 1212 N N . TYR A 1 152 ? 1.227 -0.348 12.814 1.00 92.06 152 TYR A N 1
ATOM 1213 C CA . TYR A 1 152 ? 2.141 0.108 11.773 1.00 92.06 152 TYR A CA 1
ATOM 1214 C C . TYR A 1 152 ? 3.452 -0.675 11.795 1.00 92.06 152 TYR A C 1
ATOM 1216 O O . TYR A 1 152 ? 4.030 -0.913 12.857 1.00 92.06 152 TYR A O 1
ATOM 1224 N N . ILE A 1 153 ? 3.949 -1.032 10.612 1.00 91.31 153 ILE A N 1
ATOM 1225 C CA . ILE A 1 153 ? 5.256 -1.664 10.433 1.00 91.31 153 ILE A CA 1
ATOM 1226 C C . ILE A 1 153 ? 5.908 -1.201 9.130 1.00 91.31 153 ILE A C 1
ATOM 1228 O O . ILE A 1 153 ? 5.220 -0.976 8.133 1.00 91.31 153 ILE A O 1
ATOM 1232 N N . SER A 1 154 ? 7.237 -1.082 9.113 1.00 91.81 154 SER A N 1
ATOM 1233 C CA . SER A 1 154 ? 7.997 -0.671 7.929 1.00 91.81 154 SER A CA 1
ATOM 1234 C C . SER A 1 154 ? 9.337 -1.395 7.796 1.00 91.81 154 SER A C 1
ATOM 1236 O O . SER A 1 154 ? 10.000 -1.711 8.782 1.00 91.81 154 SER A O 1
ATOM 1238 N N . THR A 1 155 ? 9.793 -1.607 6.556 1.00 89.44 155 THR A N 1
ATOM 1239 C CA . THR A 1 155 ? 11.119 -2.200 6.288 1.00 89.44 155 THR A CA 1
ATOM 1240 C C . THR A 1 155 ? 12.264 -1.202 6.401 1.00 89.44 155 THR A C 1
ATOM 1242 O O . THR A 1 155 ? 13.428 -1.548 6.217 1.00 89.44 155 THR A O 1
ATOM 1245 N N . TYR A 1 156 ? 11.951 0.068 6.626 1.00 84.19 156 TYR A N 1
ATOM 1246 C CA . TYR A 1 156 ? 12.928 1.135 6.758 1.00 84.19 156 TYR A CA 1
ATOM 1247 C C . TYR A 1 156 ? 12.774 1.793 8.126 1.00 84.19 156 TYR A C 1
ATOM 1249 O O . TYR A 1 156 ? 11.673 1.880 8.666 1.00 84.19 156 TYR A O 1
ATOM 1257 N N . SER A 1 157 ? 13.893 2.255 8.680 1.00 72.38 157 SER A N 1
ATOM 1258 C CA . SER A 1 157 ? 13.914 2.981 9.947 1.00 72.38 157 SER A CA 1
ATOM 1259 C C . SER A 1 157 ? 13.465 4.427 9.739 1.00 72.38 157 SER A C 1
ATOM 1261 O O . SER A 1 157 ? 14.104 5.167 8.977 1.00 72.38 157 SER A O 1
ATOM 1263 N N . GLU A 1 158 ? 12.435 4.871 10.453 1.00 61.94 158 GLU A N 1
ATOM 1264 C CA . GLU A 1 158 ? 12.113 6.294 10.563 1.00 61.94 158 GLU A CA 1
ATOM 1265 C C . GLU A 1 158 ? 12.993 6.923 11.644 1.00 61.94 158 GLU A C 1
ATOM 1267 O O . GLU A 1 158 ? 12.697 6.883 12.839 1.00 61.94 158 GLU A O 1
ATOM 1272 N N . LYS A 1 159 ? 14.133 7.496 11.232 1.00 45.81 159 LYS A N 1
ATOM 1273 C CA . LYS A 1 159 ? 14.994 8.251 12.151 1.00 45.81 159 LYS A CA 1
ATOM 1274 C C . LYS A 1 159 ? 14.185 9.397 12.779 1.00 45.81 159 LYS A C 1
ATOM 1276 O O . LYS A 1 159 ? 13.776 10.307 12.066 1.00 45.81 159 LYS A O 1
ATOM 1281 N N . GLY A 1 160 ? 14.013 9.370 14.104 1.00 47.84 160 GLY A N 1
ATOM 1282 C CA . GLY A 1 160 ? 13.549 10.518 14.898 1.00 47.84 160 GLY A CA 1
ATOM 1283 C C . GLY A 1 160 ? 12.130 10.455 15.479 1.00 47.84 160 GLY A C 1
ATOM 1284 O O . GLY A 1 160 ? 11.769 11.374 16.201 1.00 47.84 160 GLY A O 1
ATOM 1285 N N . GLN A 1 161 ? 11.341 9.404 15.226 1.00 45.97 161 GLN A N 1
ATOM 1286 C CA . GLN A 1 161 ? 9.951 9.290 15.730 1.00 45.97 161 GLN A CA 1
ATOM 1287 C C . GLN A 1 161 ? 9.718 8.101 16.685 1.00 45.97 161 GLN A C 1
ATOM 1289 O O . GLN A 1 161 ? 8.584 7.798 17.037 1.00 45.97 161 GLN A O 1
ATOM 1294 N N . GLY A 1 162 ? 10.771 7.388 17.105 1.00 45.50 162 GLY A N 1
ATOM 1295 C CA . GLY A 1 162 ? 10.642 6.231 18.008 1.00 45.50 162 GLY A CA 1
ATOM 1296 C C . GLY A 1 162 ? 9.978 4.992 17.383 1.00 45.50 162 GLY A C 1
ATOM 1297 O O . GLY A 1 162 ? 9.802 3.985 18.064 1.00 45.50 162 GLY A O 1
ATOM 1298 N N . ARG A 1 163 ? 9.645 5.026 16.087 1.00 51.56 163 ARG A N 1
ATOM 1299 C CA . ARG A 1 163 ? 9.036 3.913 15.347 1.00 51.56 163 ARG A CA 1
ATOM 1300 C C . ARG A 1 163 ? 10.103 2.982 14.762 1.00 51.56 163 ARG A C 1
ATOM 1302 O O . ARG A 1 163 ? 10.398 3.047 13.577 1.00 51.56 163 ARG A O 1
ATOM 1309 N N . GLY A 1 164 ? 10.667 2.139 15.631 1.00 54.22 164 GLY A N 1
ATOM 1310 C CA . GLY A 1 164 ? 11.340 0.872 15.301 1.00 54.22 164 GLY A CA 1
ATOM 1311 C C . GLY A 1 164 ? 12.618 0.904 14.442 1.00 54.22 164 GLY A C 1
ATOM 1312 O O . GLY A 1 164 ? 12.924 1.845 13.713 1.00 54.22 164 GLY A O 1
ATOM 1313 N N . ASN A 1 165 ? 13.380 -0.191 14.514 1.00 64.69 165 ASN A N 1
ATOM 1314 C CA . ASN A 1 165 ? 14.360 -0.536 13.482 1.00 64.69 165 ASN A CA 1
ATOM 1315 C C . ASN A 1 165 ? 13.601 -1.111 12.274 1.00 64.69 165 ASN A C 1
ATOM 1317 O O . ASN A 1 165 ? 12.597 -1.793 12.461 1.00 64.69 165 ASN A O 1
ATOM 1321 N N . GLY A 1 166 ? 14.064 -0.841 11.050 1.00 74.81 166 GLY A N 1
ATOM 1322 C CA . GLY A 1 166 ? 13.445 -1.420 9.853 1.00 74.81 166 GLY A CA 1
ATOM 1323 C C . GLY A 1 166 ? 13.500 -2.950 9.897 1.00 74.81 166 GLY A C 1
ATOM 1324 O O . GLY A 1 166 ? 14.558 -3.507 10.192 1.00 74.81 166 GLY A O 1
ATOM 1325 N N . VAL A 1 167 ? 12.373 -3.605 9.620 1.00 85.62 167 VAL A N 1
ATOM 1326 C CA . VAL A 1 167 ? 12.257 -5.074 9.612 1.00 85.62 167 VAL A CA 1
ATOM 1327 C C . VAL A 1 167 ? 12.411 -5.657 8.204 1.00 85.62 167 VAL A C 1
ATOM 1329 O O . VAL A 1 167 ? 12.359 -4.954 7.193 1.00 85.62 167 VAL A O 1
ATOM 1332 N N . THR A 1 168 ? 12.610 -6.962 8.109 1.00 90.12 168 THR A N 1
ATOM 1333 C CA . THR A 1 168 ? 12.651 -7.685 6.835 1.00 90.12 168 THR A CA 1
ATOM 1334 C C . THR A 1 168 ? 11.245 -7.932 6.274 1.00 90.12 168 THR A C 1
ATOM 1336 O O . THR A 1 168 ? 10.239 -7.833 6.973 1.00 90.12 168 THR A O 1
ATOM 1339 N N . ILE A 1 169 ? 11.155 -8.265 4.982 1.00 90.19 169 ILE A N 1
ATOM 1340 C CA . ILE A 1 169 ? 9.870 -8.561 4.324 1.00 90.19 169 ILE A CA 1
ATOM 1341 C C . ILE A 1 169 ? 9.145 -9.759 4.969 1.00 90.19 169 ILE A C 1
ATOM 1343 O O . ILE A 1 169 ? 7.948 -9.628 5.221 1.00 90.19 169 ILE A O 1
ATOM 1347 N N . PRO A 1 170 ? 9.811 -10.893 5.278 1.00 92.19 170 PRO A N 1
ATOM 1348 C CA . PRO A 1 170 ? 9.162 -11.992 5.993 1.00 92.19 170 PRO A CA 1
ATOM 1349 C C . PRO A 1 170 ? 8.603 -11.568 7.356 1.00 92.19 170 PRO A C 1
ATOM 1351 O O . PRO A 1 170 ? 7.471 -11.906 7.677 1.00 92.19 170 PRO A O 1
ATOM 1354 N N . GLU A 1 171 ? 9.339 -10.749 8.113 1.00 91.62 171 GLU A N 1
ATOM 1355 C CA . GLU A 1 171 ? 8.870 -10.237 9.407 1.00 91.62 171 GLU A CA 1
ATOM 1356 C C . GLU A 1 171 ? 7.639 -9.330 9.262 1.00 91.62 171 GLU A C 1
ATOM 1358 O O . GLU A 1 171 ? 6.717 -9.432 10.068 1.00 91.62 171 GLU A O 1
ATOM 1363 N N . ILE A 1 172 ? 7.570 -8.484 8.220 1.00 92.25 172 ILE A N 1
ATOM 1364 C CA . ILE A 1 172 ? 6.339 -7.729 7.915 1.00 92.25 172 ILE A CA 1
ATOM 1365 C C . ILE A 1 172 ? 5.171 -8.681 7.693 1.00 92.25 172 ILE A C 1
ATOM 1367 O O . ILE A 1 172 ? 4.099 -8.463 8.248 1.00 92.25 172 ILE A O 1
ATOM 1371 N N . LEU A 1 173 ? 5.362 -9.714 6.874 1.00 94.12 173 LEU A N 1
ATOM 1372 C CA . LEU A 1 173 ? 4.307 -10.668 6.541 1.00 94.12 173 LEU A CA 1
ATOM 1373 C C . LEU A 1 173 ? 3.821 -11.431 7.781 1.00 94.12 173 LEU A C 1
ATOM 1375 O O . LEU A 1 173 ? 2.614 -11.601 7.949 1.00 94.12 173 LEU A O 1
ATOM 1379 N N . ASP A 1 174 ? 4.727 -11.820 8.675 1.00 94.69 174 ASP A N 1
ATOM 1380 C CA . ASP A 1 174 ? 4.385 -12.486 9.934 1.00 94.69 174 ASP A CA 1
ATOM 1381 C C . ASP A 1 174 ? 3.629 -11.557 10.897 1.00 94.69 174 ASP A C 1
ATOM 1383 O O . ASP A 1 174 ? 2.623 -11.959 11.489 1.00 94.69 174 ASP A O 1
ATOM 1387 N N . ILE A 1 175 ? 4.055 -10.295 11.015 1.00 94.12 175 ILE A N 1
ATOM 1388 C CA . ILE A 1 175 ? 3.364 -9.288 11.833 1.00 94.12 175 ILE A CA 1
ATOM 1389 C C . ILE A 1 175 ? 1.972 -9.006 11.265 1.00 94.12 175 ILE A C 1
ATOM 1391 O O . ILE A 1 175 ? 0.991 -9.048 12.007 1.00 94.12 175 ILE A O 1
ATOM 1395 N N . VAL A 1 176 ? 1.859 -8.788 9.954 1.00 94.94 176 VAL A N 1
ATOM 1396 C CA . VAL A 1 176 ? 0.574 -8.555 9.282 1.00 94.94 176 VAL A CA 1
ATOM 1397 C C . VAL A 1 176 ? -0.354 -9.751 9.467 1.00 94.94 176 VAL A C 1
ATOM 1399 O O . VAL A 1 176 ? -1.523 -9.573 9.804 1.00 94.94 176 VAL A O 1
ATOM 1402 N N . LYS A 1 177 ? 0.163 -10.975 9.341 1.00 95.88 177 LYS A N 1
ATOM 1403 C CA . LYS A 1 177 ? -0.598 -12.190 9.633 1.00 95.88 177 LYS A CA 1
ATOM 1404 C C . LYS A 1 177 ? -1.099 -12.211 11.077 1.00 95.88 177 LYS A C 1
ATOM 1406 O O . LYS A 1 177 ? -2.254 -12.566 11.299 1.00 95.88 177 LYS A O 1
ATOM 1411 N N . SER A 1 178 ? -0.273 -11.808 12.047 1.00 95.81 178 SER A N 1
ATOM 1412 C CA . SER A 1 178 ? -0.697 -11.721 13.451 1.00 95.81 178 SER A CA 1
ATOM 1413 C C . SER A 1 178 ? -1.850 -10.726 13.642 1.00 95.81 178 SER A C 1
ATOM 1415 O O . SER A 1 178 ? -2.819 -11.050 14.325 1.00 95.81 178 SER A O 1
ATOM 1417 N N . TRP A 1 179 ? -1.819 -9.572 12.963 1.00 95.38 179 TRP A N 1
ATOM 1418 C CA . TRP A 1 179 ? -2.915 -8.598 12.997 1.00 95.38 179 TRP A CA 1
ATOM 1419 C C . TRP A 1 179 ? -4.200 -9.133 12.376 1.00 95.38 179 TRP A C 1
ATOM 1421 O O . TRP A 1 179 ? -5.271 -8.905 12.923 1.00 95.38 179 TRP A O 1
ATOM 1431 N N . ILE A 1 180 ? -4.106 -9.859 11.261 1.00 94.88 180 ILE A N 1
ATOM 1432 C CA . ILE A 1 180 ? -5.262 -10.463 10.586 1.00 94.88 180 ILE A CA 1
ATOM 1433 C C . ILE A 1 180 ? -5.912 -11.527 11.490 1.00 94.88 180 ILE A C 1
ATOM 1435 O O . ILE A 1 180 ? -7.136 -11.559 11.631 1.00 94.88 180 ILE A O 1
ATOM 1439 N N . VAL A 1 181 ? -5.112 -12.364 12.158 1.00 95.12 181 VAL A N 1
ATOM 1440 C CA . VAL A 1 181 ? -5.619 -13.352 13.129 1.00 95.12 181 VAL A CA 1
ATOM 1441 C C . VAL A 1 181 ? -6.307 -12.656 14.312 1.00 95.12 181 VAL A C 1
ATOM 1443 O O . VAL A 1 181 ? -7.406 -13.044 14.702 1.00 95.12 181 VAL A O 1
ATOM 1446 N N . ASP A 1 182 ? -5.719 -11.575 14.826 1.00 94.31 182 ASP A N 1
ATOM 1447 C CA . ASP A 1 182 ? -6.258 -10.804 15.954 1.00 94.31 182 ASP A CA 1
ATOM 1448 C C . ASP A 1 182 ? -7.242 -9.688 15.548 1.00 94.31 182 ASP A C 1
ATOM 1450 O O . ASP A 1 182 ? -7.669 -8.898 16.400 1.00 94.31 182 ASP A O 1
ATOM 1454 N N . ALA A 1 183 ? -7.641 -9.616 14.272 1.00 92.00 183 ALA A N 1
ATOM 1455 C CA . ALA A 1 183 ? -8.313 -8.456 13.680 1.00 92.00 183 ALA A CA 1
ATOM 1456 C C . ALA A 1 183 ? -9.544 -8.010 14.475 1.00 92.00 183 ALA A C 1
ATOM 1458 O O . ALA A 1 183 ? -9.682 -6.833 14.807 1.00 92.00 183 ALA A O 1
ATOM 1459 N N . ARG A 1 184 ? -10.400 -8.960 14.873 1.00 91.81 184 ARG A N 1
ATOM 1460 C CA . ARG A 1 184 ? -11.606 -8.677 15.664 1.00 91.81 184 ARG A CA 1
ATOM 1461 C C . ARG A 1 184 ? -11.282 -7.965 16.977 1.00 91.81 184 ARG A C 1
ATOM 1463 O O . ARG A 1 184 ? -11.956 -7.004 17.336 1.00 91.81 184 ARG A O 1
ATOM 1470 N N . ARG A 1 185 ? -10.259 -8.431 17.700 1.00 92.56 185 ARG A N 1
ATOM 1471 C CA . ARG A 1 185 ? -9.853 -7.854 18.989 1.00 92.56 185 ARG A CA 1
ATOM 1472 C C . ARG A 1 185 ? -9.302 -6.446 18.798 1.00 92.56 185 ARG A C 1
ATOM 1474 O O . ARG A 1 185 ? -9.649 -5.558 19.576 1.00 92.56 185 ARG A O 1
ATOM 1481 N N . ILE A 1 186 ? -8.474 -6.249 17.773 1.00 91.19 186 ILE A N 1
ATOM 1482 C CA . ILE A 1 186 ? -7.882 -4.948 17.441 1.00 91.19 186 ILE A CA 1
ATOM 1483 C C . ILE A 1 186 ? -8.991 -3.940 17.122 1.00 91.19 186 ILE A C 1
ATOM 1485 O O . ILE A 1 186 ? -9.085 -2.917 17.797 1.00 91.19 186 ILE A O 1
ATOM 1489 N N . VAL A 1 187 ? -9.889 -4.275 16.190 1.00 90.75 187 VAL A N 1
ATOM 1490 C CA . VAL A 1 187 ? -10.974 -3.384 15.749 1.00 90.75 187 VAL A CA 1
ATOM 1491 C C . VAL A 1 187 ? -11.903 -3.001 16.901 1.00 90.75 187 VAL A C 1
ATOM 1493 O O . VAL A 1 187 ? -12.207 -1.823 17.076 1.00 90.75 187 VAL A O 1
ATOM 1496 N N . VAL A 1 188 ? -12.334 -3.968 17.720 1.00 90.19 188 VAL A N 1
ATOM 1497 C CA . VAL A 1 188 ? -13.210 -3.686 18.873 1.00 90.19 188 VAL A CA 1
ATOM 1498 C C . VAL A 1 188 ? -12.511 -2.765 19.871 1.00 90.19 188 VAL A C 1
ATOM 1500 O O . VAL A 1 188 ? -13.099 -1.779 20.308 1.00 90.19 188 VAL A O 1
ATOM 1503 N N . THR A 1 189 ? -11.240 -3.032 20.180 1.00 90.06 189 THR A N 1
ATOM 1504 C CA . THR A 1 189 ? -10.464 -2.204 21.116 1.00 90.06 189 THR A CA 1
ATOM 1505 C C . THR A 1 189 ? -10.326 -0.766 20.611 1.00 90.06 189 THR A C 1
ATOM 1507 O O . THR A 1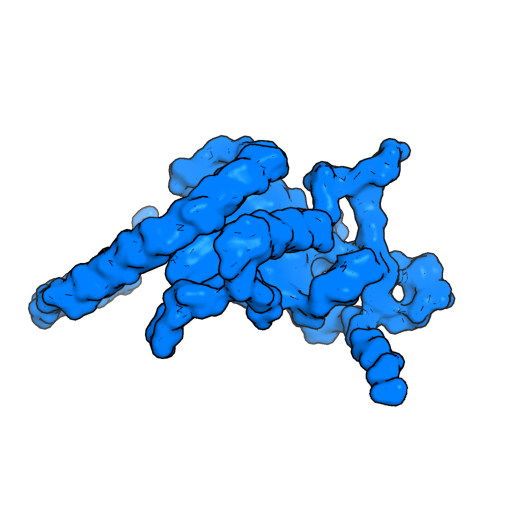 189 ? -10.455 0.180 21.386 1.00 90.06 189 THR A O 1
ATOM 1510 N N . GLU A 1 190 ? -10.068 -0.576 19.317 1.00 87.38 190 GLU A N 1
ATOM 1511 C CA . GLU A 1 190 ? -9.971 0.755 18.711 1.00 87.38 190 GLU A CA 1
ATOM 1512 C C . GLU A 1 190 ? -11.315 1.488 18.724 1.00 87.38 190 GLU A C 1
ATOM 1514 O O . GLU A 1 190 ? -11.369 2.664 19.088 1.00 87.38 190 GLU A O 1
ATOM 1519 N N . ARG A 1 191 ? -12.417 0.797 18.417 1.00 87.81 191 ARG A N 1
ATOM 1520 C CA . ARG A 1 191 ? -13.764 1.385 18.477 1.00 87.81 191 ARG A CA 1
ATOM 1521 C C . ARG A 1 191 ? -14.171 1.762 19.896 1.00 87.81 191 ARG A C 1
ATOM 1523 O O . ARG A 1 191 ? -14.713 2.843 20.092 1.00 87.81 191 ARG A O 1
ATOM 1530 N N . GLU A 1 192 ? -13.836 0.955 20.900 1.00 89.44 192 GLU A N 1
ATOM 1531 C CA . GLU A 1 192 ? -14.062 1.324 22.303 1.00 89.44 192 GLU A CA 1
ATOM 1532 C C . GLU A 1 192 ? -13.318 2.606 22.693 1.00 89.44 192 GLU A C 1
ATOM 1534 O O . GLU A 1 192 ? -13.862 3.427 23.432 1.00 89.44 192 GLU A O 1
ATOM 1539 N N . LYS A 1 193 ? -12.088 2.811 22.201 1.00 86.81 193 LYS A N 1
ATOM 1540 C CA . LYS A 1 193 ? -11.367 4.076 22.422 1.00 86.81 193 LYS A CA 1
ATOM 1541 C C . LYS A 1 193 ? -12.119 5.247 21.790 1.00 86.81 193 LYS A C 1
ATOM 1543 O O . LYS A 1 193 ? -12.259 6.279 22.439 1.00 86.81 193 LYS A O 1
ATOM 1548 N N . ILE A 1 194 ? -12.613 5.085 20.561 1.00 85.69 194 ILE A N 1
ATOM 1549 C CA . ILE A 1 194 ? -13.394 6.113 19.855 1.00 85.69 194 ILE A CA 1
ATOM 1550 C C . ILE A 1 194 ? -14.662 6.461 20.641 1.00 85.69 194 ILE A C 1
ATOM 1552 O O . ILE A 1 194 ? -14.918 7.636 20.896 1.00 85.69 194 ILE A O 1
ATOM 1556 N N . GLU A 1 195 ? -15.414 5.462 21.098 1.00 86.50 195 GLU A N 1
ATOM 1557 C CA . GLU A 1 195 ? -16.630 5.682 21.887 1.00 86.50 195 GLU A CA 1
ATOM 1558 C C . GLU A 1 195 ? -16.340 6.350 23.235 1.00 86.50 195 GLU A C 1
ATOM 1560 O O . GLU A 1 195 ? -17.045 7.278 23.630 1.00 86.50 195 GLU A O 1
ATOM 1565 N N 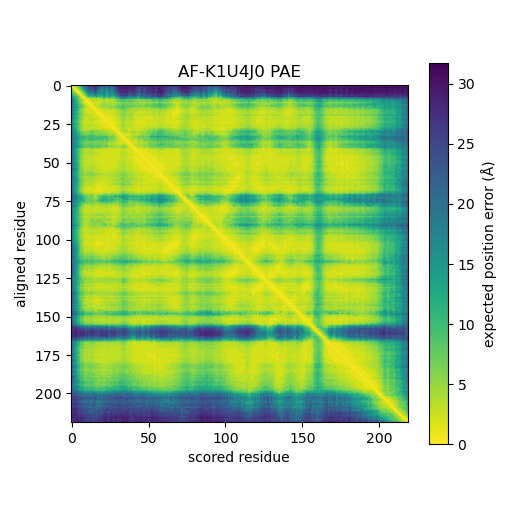. ARG A 1 196 ? -15.255 5.964 23.919 1.00 87.88 196 ARG A N 1
ATOM 1566 C CA . ARG A 1 196 ? -14.823 6.653 25.146 1.00 87.88 196 ARG A CA 1
ATOM 1567 C C . ARG A 1 196 ? -14.470 8.111 24.877 1.00 87.88 196 ARG A C 1
ATOM 1569 O O . ARG A 1 196 ? -14.849 8.962 25.671 1.00 87.88 196 ARG A O 1
ATOM 1576 N N . MET A 1 197 ? -13.789 8.410 23.768 1.00 85.06 197 MET A N 1
ATOM 1577 C CA . MET A 1 197 ? -13.460 9.789 23.391 1.00 85.06 197 MET A CA 1
ATOM 1578 C C . MET A 1 197 ? -14.715 10.627 23.117 1.00 85.06 197 MET A C 1
ATOM 1580 O O . MET A 1 197 ? -14.769 11.773 23.552 1.00 85.06 197 MET A O 1
ATOM 1584 N N . LYS A 1 198 ? -15.749 10.056 22.481 1.00 84.69 198 LYS A N 1
ATOM 1585 C CA . LYS A 1 198 ? -17.038 10.739 22.244 1.00 84.69 198 LYS A CA 1
ATOM 1586 C C . LYS A 1 198 ? -17.768 11.125 23.537 1.00 84.69 198 LYS A C 1
ATOM 1588 O O . LYS A 1 198 ? -18.557 12.064 23.530 1.00 84.69 198 LYS A O 1
ATOM 1593 N N . GLN A 1 199 ? -17.529 10.405 24.633 1.00 86.25 199 GLN A N 1
ATOM 1594 C CA . GLN A 1 199 ? -18.206 10.617 25.917 1.00 86.25 199 GLN A CA 1
ATOM 1595 C C . GLN A 1 199 ? -17.519 11.642 26.825 1.00 86.25 199 GLN A C 1
ATOM 1597 O O . GLN A 1 199 ? -18.080 11.975 27.866 1.00 86.25 199 GLN A O 1
ATOM 1602 N N . ILE A 1 200 ? -16.324 12.133 26.478 1.00 84.19 200 ILE A N 1
ATOM 1603 C CA . ILE A 1 200 ? -15.603 13.110 27.303 1.00 84.19 200 ILE A CA 1
ATOM 1604 C C . ILE A 1 200 ? -16.293 14.476 27.147 1.00 84.19 200 ILE A C 1
ATOM 1606 O O . ILE A 1 200 ? -16.233 15.056 26.062 1.00 84.19 200 ILE A O 1
ATOM 1610 N N . PRO A 1 201 ? -16.947 15.017 28.195 1.00 79.62 201 PRO A N 1
ATOM 1611 C CA . PRO A 1 201 ? -17.518 16.352 28.124 1.00 79.62 201 PRO A CA 1
ATOM 1612 C C . PRO A 1 201 ? -16.376 17.369 28.098 1.00 79.62 201 PRO A C 1
ATOM 1614 O O . PRO A 1 201 ? -15.543 17.389 29.002 1.00 79.62 201 PRO A O 1
ATOM 1617 N N . ILE A 1 202 ? -16.340 18.207 27.065 1.00 78.44 202 ILE A N 1
ATOM 1618 C CA . ILE A 1 202 ? -15.381 19.307 26.972 1.00 78.44 202 ILE A CA 1
ATOM 1619 C C . ILE A 1 202 ? -16.095 20.576 27.425 1.00 78.44 202 ILE A C 1
ATOM 1621 O O . ILE A 1 202 ? -17.105 20.972 26.837 1.00 78.44 202 ILE A O 1
ATOM 1625 N N . ASP A 1 203 ? -15.592 21.203 28.485 1.00 82.81 203 ASP A N 1
ATOM 1626 C CA . ASP A 1 203 ? -16.118 22.492 28.926 1.00 82.81 203 ASP A CA 1
ATOM 1627 C C . ASP A 1 203 ? -15.614 23.644 28.030 1.00 82.81 203 ASP A C 1
ATOM 1629 O O . ASP A 1 203 ? -14.638 23.521 27.282 1.00 82.81 203 ASP A O 1
ATOM 1633 N N . ALA A 1 204 ? -16.291 24.794 28.082 1.00 75.94 204 ALA A N 1
ATOM 1634 C CA . ALA A 1 204 ? -15.937 25.941 27.246 1.00 75.94 204 ALA A CA 1
ATOM 1635 C C . ALA A 1 204 ? -14.494 26.430 27.489 1.00 75.94 204 ALA A C 1
ATOM 1637 O O . ALA A 1 204 ? -13.842 26.913 26.567 1.00 75.94 204 ALA A O 1
ATOM 1638 N N . GLN A 1 205 ? -13.970 26.288 28.707 1.00 74.44 205 GLN A N 1
ATOM 1639 C CA . GLN A 1 205 ? -12.631 26.742 29.074 1.00 74.44 205 GLN A CA 1
ATOM 1640 C C . GLN A 1 205 ? -11.542 25.802 28.530 1.00 74.44 205 GLN A C 1
ATOM 1642 O O . GLN A 1 205 ? -10.488 26.264 28.080 1.00 74.44 205 GLN A O 1
ATOM 1647 N N . GLN A 1 206 ? -11.817 24.501 28.488 1.00 74.31 206 GLN A N 1
ATOM 1648 C CA . GLN A 1 206 ? -11.004 23.490 27.822 1.00 74.31 206 GLN A CA 1
ATOM 1649 C C . GLN A 1 206 ? -11.008 23.699 26.306 1.00 74.31 206 GLN A C 1
ATOM 1651 O O . GLN A 1 206 ? -9.933 23.689 25.710 1.00 74.31 206 GLN A O 1
ATOM 1656 N N . MET A 1 207 ? -12.163 24.005 25.697 1.00 71.19 207 MET A N 1
ATOM 1657 C CA . MET A 1 207 ? -12.246 24.371 24.273 1.00 71.19 207 MET A CA 1
ATOM 1658 C C . MET A 1 207 ? -11.321 25.549 23.933 1.00 71.19 207 MET A C 1
ATOM 1660 O O . MET A 1 207 ? -10.499 25.432 23.030 1.00 71.19 207 MET A O 1
ATOM 1664 N N . PHE A 1 208 ? -11.379 26.649 24.697 1.00 71.06 208 PHE A N 1
ATOM 1665 C CA . PHE A 1 208 ? -10.498 27.809 24.481 1.00 71.06 208 PHE A CA 1
ATOM 1666 C C . PHE A 1 208 ? -9.010 27.498 24.696 1.00 71.06 208 PHE A C 1
ATOM 1668 O O . PHE A 1 208 ? -8.148 28.139 24.092 1.00 71.06 208 PHE A O 1
ATOM 1675 N N . THR A 1 209 ? -8.693 26.542 25.569 1.00 73.56 209 THR A N 1
ATOM 1676 C CA . THR A 1 209 ? -7.305 26.137 25.821 1.00 73.56 209 THR A CA 1
ATOM 1677 C C . THR A 1 209 ? -6.757 25.318 24.657 1.00 73.56 209 THR A C 1
ATOM 1679 O O . THR A 1 209 ? -5.674 25.627 24.164 1.00 73.56 209 THR A O 1
ATOM 1682 N N . PHE A 1 210 ? -7.527 24.346 24.159 1.00 72.00 210 PHE A N 1
ATOM 1683 C CA . PHE A 1 210 ? -7.142 23.551 22.992 1.00 72.00 210 PHE A CA 1
ATOM 1684 C C . PHE A 1 210 ? -6.975 24.410 21.733 1.00 72.00 210 PHE A C 1
ATOM 1686 O O . PHE A 1 210 ? -6.017 24.210 20.990 1.00 72.00 210 PHE A O 1
ATOM 1693 N N . ASP A 1 211 ? -7.848 25.399 21.535 1.00 64.81 211 ASP A N 1
ATOM 1694 C CA . ASP A 1 211 ? -7.793 26.306 20.381 1.00 64.81 211 ASP A CA 1
ATOM 1695 C C . ASP A 1 211 ? -6.526 27.187 20.410 1.00 64.81 211 ASP A C 1
ATOM 1697 O O . ASP A 1 211 ? -5.810 27.318 19.419 1.00 64.81 211 ASP A O 1
ATOM 1701 N N . ARG A 1 212 ? -6.153 27.712 21.589 1.00 60.44 212 ARG A N 1
ATOM 1702 C CA . ARG A 1 212 ? -4.910 28.493 21.752 1.00 60.44 212 ARG A CA 1
ATOM 1703 C C . ARG A 1 212 ? -3.634 27.674 21.586 1.00 60.44 212 ARG A C 1
ATOM 1705 O O . ARG A 1 212 ? -2.622 28.235 21.163 1.00 60.44 212 ARG A O 1
ATOM 1712 N N . ASP A 1 213 ? -3.646 26.403 21.978 1.00 59.88 213 ASP A N 1
ATOM 1713 C CA . ASP A 1 213 ? -2.483 25.527 21.819 1.00 59.88 213 ASP A CA 1
ATOM 1714 C C . ASP A 1 213 ? -2.334 25.022 20.373 1.00 59.88 213 ASP A C 1
ATOM 1716 O O . ASP A 1 213 ? -1.203 24.810 19.935 1.00 59.88 213 ASP A O 1
ATOM 1720 N N . ALA A 1 214 ? -3.426 24.918 19.605 1.00 59.38 214 ALA A N 1
ATOM 1721 C CA . ALA A 1 214 ? -3.390 24.615 18.170 1.00 59.38 214 ALA A CA 1
ATOM 1722 C C . ALA A 1 214 ? -2.760 25.747 17.330 1.00 59.38 214 ALA A C 1
ATOM 1724 O O . ALA A 1 214 ? -2.058 25.473 16.357 1.00 59.38 214 ALA A O 1
ATOM 1725 N N . ASP A 1 215 ? -2.944 27.005 17.743 1.00 56.31 215 ASP A N 1
ATOM 1726 C CA . ASP A 1 215 ? -2.371 28.197 17.094 1.00 56.31 215 ASP A CA 1
ATOM 1727 C C . ASP A 1 215 ? -0.905 28.478 17.478 1.00 56.31 215 ASP A C 1
ATOM 1729 O O . ASP A 1 215 ? -0.282 29.438 17.006 1.00 56.31 215 ASP A O 1
ATOM 1733 N N . ARG A 1 216 ? -0.315 27.663 18.359 1.00 52.06 216 ARG A N 1
ATOM 1734 C CA . ARG A 1 216 ? 1.063 27.863 18.808 1.00 52.06 216 ARG A CA 1
ATOM 1735 C C . ARG A 1 216 ? 2.031 27.237 17.797 1.00 52.06 216 ARG A C 1
ATOM 1737 O O . ARG A 1 216 ? 1.948 26.035 17.555 1.00 52.06 216 ARG A O 1
ATOM 1744 N N . PRO A 1 217 ? 2.991 27.996 17.231 1.00 46.72 217 PRO A N 1
ATOM 1745 C CA . PRO A 1 217 ? 3.974 27.411 16.330 1.00 46.72 217 PRO A CA 1
ATOM 1746 C C . PRO A 1 217 ? 4.773 26.327 17.070 1.00 46.72 217 PRO A C 1
ATOM 1748 O O . PRO A 1 217 ? 5.089 26.512 18.255 1.00 46.72 217 PRO A O 1
ATOM 1751 N N . PRO A 1 218 ? 5.100 25.204 16.403 1.00 53.28 218 PRO A N 1
ATOM 1752 C CA . PRO A 1 218 ? 5.896 24.150 17.015 1.00 53.28 218 PRO A CA 1
ATOM 1753 C C . PRO A 1 218 ? 7.236 24.741 17.471 1.00 53.28 218 PRO A C 1
ATOM 1755 O O . PRO A 1 218 ? 7.888 25.460 16.711 1.00 53.28 218 PRO A O 1
ATOM 1758 N N . ARG A 1 219 ? 7.595 24.494 18.736 1.00 44.44 219 ARG A N 1
ATOM 1759 C CA . ARG A 1 219 ? 8.902 24.869 19.292 1.00 44.44 219 ARG A CA 1
ATOM 1760 C C . ARG A 1 219 ? 10.013 23.999 18.726 1.00 44.44 219 ARG A C 1
ATOM 1762 O O . ARG A 1 219 ? 9.759 22.791 18.531 1.00 44.44 219 ARG A O 1
#

Foldseek 3Di:
DDPPPVQPQDDCVVPQKDWDDLVLLVLAAADADPVRAGPQNDRPSRLVVLLVVLLVVVVFDKDFPTKMAGFPVDPVFTQKDFAVVVCVVQHHRGSNRMDGQWMKTWMWGCVLDDPVWTWTWIWTGHPQWIKIATEIPWYQDRVRDTPPRPPMATQPDDPPDPHDHRDDPVVVSVSSSVCSVCVVVRHVVVVVVVVVVVPDDQDPVNVVVVVVVVPDPDD

Solvent-accessible surface area (backbone atoms only — not comparable to full-atom values): 12513 Å² total; per-residue (Å²): 139,79,86,74,72,80,76,66,54,60,58,66,87,83,32,49,58,47,77,54,52,72,70,52,57,62,50,27,38,80,62,56,42,100,83,71,44,43,66,76,79,58,50,73,54,58,55,52,50,51,55,53,49,53,39,46,73,71,72,47,53,72,44,78,75,44,35,33,35,40,46,75,78,40,89,91,69,49,18,53,47,76,40,69,76,47,18,75,74,70,37,84,46,27,46,52,18,28,33,75,46,22,44,38,36,28,34,31,36,59,83,72,42,59,99,88,46,45,31,17,41,19,39,41,37,37,90,80,40,45,37,42,27,37,36,60,63,21,35,60,48,95,86,77,45,80,38,65,46,82,44,66,50,40,42,43,56,52,87,89,73,84,59,59,76,43,43,54,72,69,55,49,53,53,52,52,48,52,47,60,74,44,36,71,62,53,42,52,54,52,49,53,51,52,55,54,59,74,67,58,84,78,51,75,68,55,51,58,48,55,55,56,58,70,72,47,77,87,128

Radius of gyration: 20.21 Å; Cα contacts (8 Å, |Δi|>4): 356; chains: 1; bounding box: 44×46×58 Å

Mean predicted aligned error: 8.35 Å

Sequence (219 aa):
METTLNNKFFDFEKAKVQTLSLDQLARTHKENDIYGKPLRGIYHYDLLNQIIGMCNAQNYDVEVYDLFAAQNKDRNTPGVVLLPQVEAQYGERAVEAHILRRVFANIRITNFDDADHTTNLAVAFHQKGIQVGFGNMVMICHNQCMLCADQYISTYSEKGQGRGNGVTIPEILDIVKSWIVDARRIVVTEREKIERMKQIPIDAQQMFTFDRDADRPPR

Secondary structure (DSSP, 8-state):
-----------TTT-SEEE--HHHHHHSPP-B-TTSSBTTSS-HHHHHHHHHHHHHHTT--EEEEEEEEE----SSS-SEEE-HHHHHHH-TT-GGGEEES-EEEEEEEGGG--SS--EEEEEEEETTEEEEEEEET-EE-TTS-EES-SEEEESS--TTS---PPPPHHHHHHHHHHHHHTHHHHHHHHHHHHHHHHT-PPPHHHHHHHHHHHTSPP-

Nearest PDB structures (foldseek):
  6qvi-assembly1_A  TM=6.244E-01  e=3.827E+00  Thermus thermophilus HB27
  6qvi-assembly2_B  TM=6.136E-01  e=8.853E+00  Thermus thermophilus HB27

Organism: NCBI:txid408170